Protein AF-A0A8H3EV65-F1 (afdb_monomer_lite)

Foldseek 3Di:
DDDDDDDDAPDWDWDQDPVGIDTDRPDPVCVVVCVPVDPPPPPLVLVVLLVVLLVQDPVNSCQLQPQDDPPPPPVPPPQDVPRGRNVVVVVVLVVQCPDPDDNVCVLCVLLVVLLVVCPPPVNCCVVPVPDPDDDDPVVVCLQSNQVSNCCSVLNPVLCVLPVCLSVLVVQLVVQVCCCRVVNHDCVVSVSNVVSSVVNSVSVVVSVVDDPPRD

Secondary structure (DSSP, 8-state):
----PPP--S-EEEEEETTEEEEEE--HHHHHHHHHH-TTS-HHHHHHHHHHHTT--HHHHHHHT-PPPTTS---TTTT-GGG--HHHHHHHHHHHHHSTTHHHHHHHHHHHHHHHHHTSHHHHHHHH-SSSPPPPHHHHHHHHHHHHHHHHHH-THHHHH-TTHHHHHHHHHHHHHHHHTT---TTTTHHHHHHHHHHHHHHHHHHHS-GGG-

Organism: NCBI:txid172621

Sequence (214 aa):
MACQKWPPFHGIVRALNGFGTLVIVTASQDAGTVSNKSKLLSWEGFLTRLAGSFGITRSQMDLVWHGPTLGEESHKDKLSPHNKDVGLWIEALYRQSSFPGESFHNFSGPILRHLDASLHWKVLDTHYASGSEPVASMDFCADILVTEVTKALYGRPVYDIQPDLTQQLYDFSEEAWKIVMFEYCKIAARRAANAKDSIIATMRKHIQSPEELF

pLDDT: mean 80.07, std 14.21, range [33.22, 95.75]

Radius of gyration: 21.54 Å; chains: 1; bounding box: 48×50×56 Å

Structure (mmCIF, N/CA/C/O backbone):
data_AF-A0A8H3EV65-F1
#
_entry.id   AF-A0A8H3EV65-F1
#
loop_
_atom_site.group_PDB
_atom_site.id
_atom_site.type_symbol
_atom_site.label_atom_id
_atom_site.label_alt_id
_atom_site.label_comp_id
_atom_site.label_asym_id
_atom_site.label_entity_id
_atom_site.label_seq_id
_atom_site.pdbx_PDB_ins_code
_atom_site.Cartn_x
_atom_site.Cartn_y
_atom_site.Cartn_z
_atom_site.occupancy
_atom_site.B_iso_or_equiv
_atom_site.auth_seq_id
_atom_site.auth_comp_id
_atom_site.auth_asym_id
_atom_site.auth_atom_id
_atom_site.pdbx_PDB_model_num
ATOM 1 N N . MET A 1 1 ? -25.458 4.012 28.185 1.00 36.72 1 MET A N 1
ATOM 2 C CA . MET A 1 1 ? -24.291 4.611 27.499 1.00 36.72 1 MET A CA 1
ATOM 3 C C . MET A 1 1 ? -23.939 5.915 28.194 1.00 36.72 1 MET A C 1
ATOM 5 O O . MET A 1 1 ? -24.749 6.830 28.175 1.00 36.72 1 MET A O 1
ATOM 9 N N . ALA A 1 2 ? -22.791 5.989 28.867 1.00 33.22 2 ALA A N 1
ATOM 10 C CA . ALA A 1 2 ? -22.326 7.236 29.467 1.00 33.22 2 ALA A CA 1
ATOM 11 C C . ALA A 1 2 ? -21.665 8.097 28.380 1.00 33.22 2 ALA A C 1
ATOM 13 O O . ALA A 1 2 ? -20.724 7.643 27.731 1.00 33.22 2 ALA A O 1
ATOM 14 N N . CYS A 1 3 ? -22.150 9.324 28.169 1.00 42.00 3 CYS A N 1
ATOM 15 C CA . CYS A 1 3 ? -21.465 10.309 27.332 1.00 42.00 3 CYS A CA 1
ATOM 16 C C . CYS A 1 3 ? -20.107 10.628 27.964 1.00 42.00 3 CYS A C 1
ATOM 18 O O . CYS A 1 3 ? -20.033 11.335 28.970 1.00 42.00 3 CYS A O 1
ATOM 20 N N . GLN A 1 4 ? -19.033 10.095 27.386 1.00 51.00 4 GLN A N 1
ATOM 21 C CA . GLN A 1 4 ? -17.674 10.450 27.766 1.00 51.00 4 GLN A CA 1
ATOM 22 C C . GLN A 1 4 ? -17.493 11.955 27.516 1.00 51.00 4 GLN A C 1
ATOM 24 O O . GLN A 1 4 ? -17.592 12.419 26.379 1.00 51.00 4 GLN A O 1
ATOM 29 N N . LYS A 1 5 ? -17.303 12.738 28.585 1.00 53.66 5 LYS A N 1
ATOM 30 C CA . LYS A 1 5 ? -17.063 14.183 28.473 1.00 53.66 5 LYS A CA 1
ATOM 31 C C . LYS A 1 5 ? -15.723 14.404 27.773 1.00 53.66 5 LYS A C 1
ATOM 33 O O . LYS A 1 5 ? -14.696 13.902 28.226 1.00 53.66 5 LYS A O 1
ATOM 38 N N . TRP A 1 6 ? -15.755 15.135 26.664 1.00 59.72 6 TRP A N 1
ATOM 39 C CA . TRP A 1 6 ? -14.558 15.509 25.919 1.00 59.72 6 TRP A CA 1
ATOM 40 C C . TRP A 1 6 ? -13.760 16.553 26.716 1.00 59.72 6 TRP A C 1
ATOM 42 O O . TRP A 1 6 ? -14.377 17.437 27.320 1.00 59.72 6 TRP A O 1
ATOM 52 N N . PRO A 1 7 ? -12.416 16.479 26.730 1.00 66.12 7 PRO A N 1
ATOM 53 C CA . PRO A 1 7 ? -11.589 17.585 27.198 1.00 66.12 7 PRO A CA 1
ATOM 54 C C . PRO A 1 7 ? -11.943 18.874 26.438 1.00 66.12 7 PRO A C 1
ATOM 56 O O . PRO A 1 7 ? -12.366 18.794 25.280 1.00 66.12 7 PRO A O 1
ATOM 59 N N . PRO A 1 8 ? -11.764 20.057 27.046 1.00 70.69 8 PRO A N 1
ATOM 60 C CA . PRO A 1 8 ? -11.860 21.305 26.305 1.00 70.69 8 PRO A CA 1
ATOM 61 C C . PRO A 1 8 ? -10.708 21.355 25.292 1.00 70.69 8 PRO A C 1
ATOM 63 O O . PRO A 1 8 ? -9.559 21.571 25.665 1.00 70.69 8 PRO A O 1
ATOM 66 N N . PHE A 1 9 ? -11.012 21.097 24.021 1.00 77.75 9 PHE A N 1
ATOM 67 C CA . PHE A 1 9 ? -10.081 21.310 22.914 1.00 77.75 9 PHE A CA 1
ATOM 68 C C . PHE A 1 9 ? -10.292 22.717 22.344 1.00 77.75 9 PHE A C 1
ATOM 70 O O . PHE A 1 9 ? -11.415 23.221 22.300 1.00 77.75 9 PHE A O 1
ATOM 77 N N . HIS A 1 10 ? -9.204 23.345 21.917 1.00 75.75 10 HIS A N 1
ATOM 78 C CA . HIS A 1 10 ? -9.132 24.743 21.505 1.00 75.75 10 HIS A CA 1
ATOM 79 C C . HIS A 1 10 ? -9.716 24.977 20.107 1.00 75.75 10 HIS A C 1
ATOM 81 O O . HIS A 1 10 ? -10.159 26.082 19.805 1.00 75.75 10 HIS A O 1
ATOM 87 N N . GLY A 1 11 ? -9.747 23.944 19.260 1.00 77.75 11 GLY A N 1
ATOM 88 C CA . GLY A 1 11 ? -10.284 24.024 17.902 1.00 77.75 11 GLY A CA 1
ATOM 89 C C . GLY A 1 11 ? -11.073 22.778 17.531 1.00 77.75 11 GLY A C 1
ATOM 90 O O . GLY A 1 11 ? -10.508 21.851 16.960 1.00 77.75 11 GLY A O 1
ATOM 91 N N . ILE A 1 12 ? -12.372 22.753 17.850 1.00 82.81 12 ILE A N 1
ATOM 92 C CA . ILE A 1 12 ? -13.294 21.699 17.403 1.00 82.81 12 ILE A CA 1
ATOM 93 C C . ILE A 1 12 ? -14.290 22.287 16.411 1.00 82.81 12 ILE A C 1
ATOM 95 O O . ILE A 1 12 ? -15.086 23.155 16.763 1.00 82.81 12 ILE A O 1
ATOM 99 N N . VAL A 1 13 ? -14.315 21.734 15.204 1.00 83.38 13 VAL A N 1
ATOM 100 C CA . VAL A 1 13 ? -15.395 21.944 14.239 1.00 83.38 13 VAL A CA 1
ATOM 101 C C . VAL A 1 13 ? -16.227 20.671 14.175 1.00 83.38 13 VAL A C 1
ATOM 103 O O . VAL A 1 13 ? -15.692 19.570 14.074 1.00 83.38 13 VAL A O 1
ATOM 106 N N . ARG A 1 14 ? -17.552 20.804 14.252 1.00 84.31 14 ARG A N 1
ATOM 107 C CA . ARG A 1 14 ? -18.478 19.688 14.041 1.00 84.31 14 ARG A CA 1
ATOM 108 C C . ARG A 1 14 ? -19.207 19.909 12.731 1.00 84.31 14 ARG A C 1
ATOM 110 O O . ARG A 1 14 ? -19.861 20.933 12.563 1.00 84.31 14 ARG A O 1
ATOM 117 N N . ALA A 1 15 ? -19.100 18.947 11.830 1.00 82.88 15 ALA A N 1
ATOM 118 C CA . ALA A 1 15 ? -19.844 18.924 10.584 1.00 82.88 15 ALA A CA 1
ATOM 119 C C . ALA A 1 15 ? -20.755 17.699 10.574 1.00 82.88 15 ALA A C 1
ATOM 121 O O . ALA A 1 15 ? -20.381 16.636 11.060 1.00 82.88 15 ALA A O 1
ATOM 122 N N . LEU A 1 16 ? -21.952 17.831 10.017 1.00 78.31 16 LEU A N 1
ATOM 123 C CA . LEU A 1 16 ? -22.766 16.670 9.684 1.00 78.31 16 LEU A CA 1
ATOM 124 C C . LEU A 1 16 ? -22.341 16.188 8.299 1.00 78.31 16 LEU A C 1
ATOM 126 O O . LEU A 1 16 ? -22.267 16.982 7.364 1.00 78.31 16 LEU A O 1
ATOM 130 N N . ASN A 1 17 ? -22.065 14.897 8.164 1.00 70.50 17 ASN A N 1
ATOM 131 C CA . ASN A 1 17 ? -22.027 14.233 6.870 1.00 70.50 17 ASN A CA 1
ATOM 132 C C . ASN A 1 17 ? -23.189 13.230 6.801 1.00 70.50 17 ASN A C 1
ATOM 134 O O . ASN A 1 17 ? -23.810 12.918 7.818 1.00 70.50 17 ASN A O 1
ATOM 138 N N . GLY A 1 18 ? -23.495 12.712 5.610 1.00 64.50 18 GLY A N 1
ATOM 139 C CA . GLY A 1 18 ? -24.563 11.718 5.416 1.00 64.50 18 GLY A CA 1
ATOM 140 C C . GLY A 1 18 ? -24.404 10.417 6.223 1.00 64.50 18 GLY A C 1
ATOM 141 O O . GLY A 1 18 ? -25.270 9.554 6.145 1.00 64.50 18 GLY A O 1
ATOM 142 N N . PHE A 1 19 ? -23.326 10.279 7.003 1.00 64.06 19 PHE A N 1
ATOM 143 C CA . PHE A 1 19 ? -22.975 9.114 7.812 1.00 64.06 19 PHE A CA 1
ATOM 144 C C . PHE A 1 19 ? -22.859 9.432 9.317 1.00 64.06 19 PHE A C 1
ATOM 146 O O . PHE A 1 19 ? -22.560 8.536 10.104 1.00 64.06 19 PHE A O 1
ATOM 153 N N . GLY A 1 20 ? -23.089 10.682 9.743 1.00 76.94 20 GLY A N 1
ATOM 154 C CA . GLY A 1 20 ? -23.034 11.090 11.148 1.00 76.94 20 GLY A CA 1
ATOM 155 C C . GLY A 1 20 ? -22.384 12.453 11.391 1.00 76.94 20 GLY A C 1
ATOM 156 O O . GLY A 1 20 ? -22.349 13.328 10.530 1.00 76.94 20 GLY A O 1
ATOM 157 N N . THR A 1 21 ? -21.892 12.662 12.615 1.00 80.75 21 THR A N 1
ATOM 158 C CA . THR A 1 21 ? -21.175 13.892 12.987 1.00 80.75 21 THR A CA 1
ATOM 159 C C . THR A 1 21 ? -19.675 13.686 12.817 1.00 80.75 21 THR A C 1
ATOM 161 O O . THR A 1 21 ? -19.055 12.942 13.573 1.00 80.75 21 THR A O 1
ATOM 164 N N . LEU A 1 22 ? -19.085 14.383 11.854 1.00 80.56 22 LEU A N 1
ATOM 165 C CA . LEU A 1 22 ? -17.647 14.534 11.714 1.00 80.56 22 LEU A CA 1
ATOM 166 C C . LEU A 1 22 ? -17.147 15.549 12.748 1.00 80.56 22 LEU A C 1
ATOM 168 O O . LEU A 1 22 ? -17.565 16.707 12.752 1.00 80.56 22 LEU A O 1
ATOM 172 N N . VAL A 1 23 ? -16.246 15.114 13.624 1.00 82.12 23 VAL A N 1
ATOM 173 C CA . VAL A 1 23 ? -15.563 15.983 14.588 1.00 82.12 23 VAL A CA 1
ATOM 174 C C . VAL A 1 23 ? -14.155 16.243 14.067 1.00 82.12 23 VAL A C 1
ATOM 176 O O . VAL A 1 23 ? -13.343 15.326 13.992 1.00 82.12 23 VAL A O 1
ATOM 179 N N . ILE A 1 24 ? -13.878 17.487 13.692 1.00 84.81 24 ILE A N 1
ATOM 180 C CA . ILE A 1 24 ? -12.595 17.932 13.153 1.00 84.81 24 ILE A CA 1
ATOM 181 C C . ILE A 1 24 ? -11.868 18.697 14.252 1.00 84.81 24 ILE A C 1
ATOM 183 O O . ILE A 1 24 ? -12.393 19.673 14.788 1.00 84.81 24 ILE A O 1
ATOM 187 N N . VAL A 1 25 ? -10.656 18.258 14.572 1.00 86.75 25 VAL A N 1
ATOM 188 C CA . VAL A 1 25 ? -9.770 18.953 15.506 1.00 86.75 25 VAL A CA 1
ATOM 189 C C . VAL A 1 25 ? -8.776 19.754 14.677 1.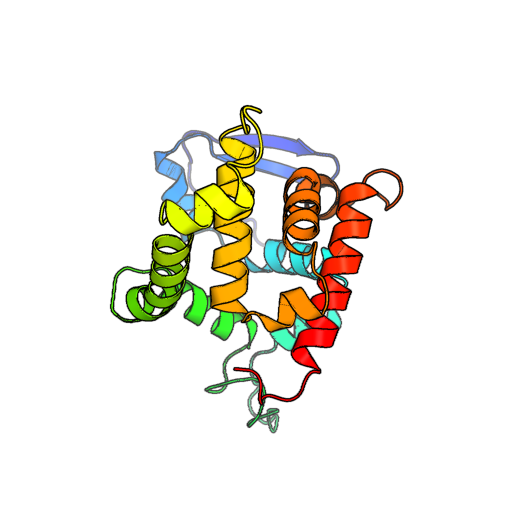00 86.75 25 VAL A C 1
ATOM 191 O O . VAL A 1 25 ? -7.965 19.179 13.959 1.00 86.75 25 VAL A O 1
ATOM 194 N N . THR A 1 26 ? -8.885 21.078 14.723 1.00 89.19 26 THR A N 1
ATOM 195 C CA . THR A 1 26 ? -8.110 21.994 13.868 1.00 89.19 26 THR A CA 1
ATOM 196 C C . THR A 1 26 ? -6.888 22.579 14.572 1.00 89.19 26 THR A C 1
ATOM 198 O O . THR A 1 26 ? -5.972 23.068 13.918 1.00 89.19 26 THR A O 1
ATOM 201 N N . ALA A 1 27 ? -6.855 22.516 15.903 1.00 90.69 27 ALA A N 1
ATOM 202 C CA . ALA A 1 27 ? -5.735 22.966 16.715 1.00 90.69 27 ALA A CA 1
ATOM 203 C C . ALA A 1 27 ? -4.655 21.872 16.795 1.00 90.69 27 ALA A C 1
ATOM 205 O O . ALA A 1 27 ? -4.888 20.795 17.349 1.00 90.69 27 ALA A O 1
ATOM 206 N N . SER A 1 28 ? -3.460 22.144 16.264 1.00 89.94 28 SER A N 1
ATOM 207 C CA . SER A 1 28 ? -2.362 21.165 16.209 1.00 89.94 28 SER A CA 1
ATOM 208 C C . SER A 1 28 ? -1.899 20.709 17.597 1.00 89.94 28 SER A C 1
ATOM 210 O O . SER A 1 28 ? -1.561 19.540 17.776 1.00 89.94 28 SER A O 1
ATOM 212 N N . GLN A 1 29 ? -1.963 21.585 18.603 1.00 89.81 29 GLN A N 1
ATOM 213 C CA . GLN A 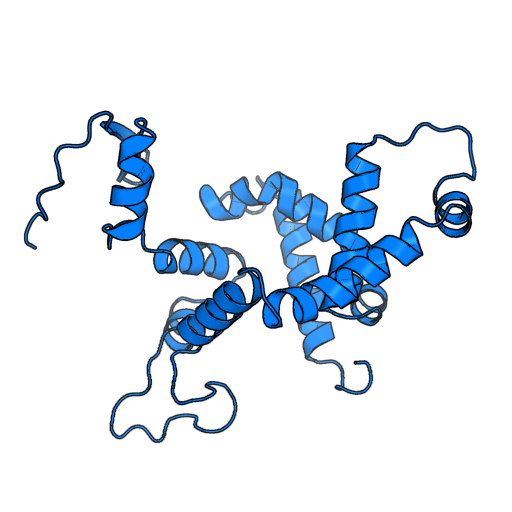1 29 ? -1.633 21.263 19.995 1.00 89.81 29 GLN A CA 1
ATOM 214 C C . GLN A 1 29 ? -2.559 20.204 20.616 1.00 89.81 29 GLN A C 1
ATOM 216 O O . GLN A 1 29 ? -2.158 19.484 21.531 1.00 89.81 29 GLN A O 1
ATOM 221 N N . ASP A 1 30 ? -3.785 20.070 20.107 1.00 85.44 30 ASP A N 1
ATOM 222 C CA . ASP A 1 30 ? -4.760 19.106 20.612 1.00 85.44 30 ASP A CA 1
ATOM 223 C C . ASP A 1 30 ? -4.617 17.731 19.932 1.00 85.44 30 ASP A C 1
ATOM 225 O O . ASP A 1 30 ? -5.085 16.725 20.474 1.00 85.44 30 ASP A O 1
ATOM 229 N N . ALA A 1 31 ? -3.922 17.653 18.786 1.00 82.00 31 ALA A N 1
ATOM 230 C CA . ALA A 1 31 ? -3.812 16.445 17.965 1.00 82.00 31 ALA A CA 1
ATOM 231 C C . ALA A 1 31 ? -3.212 15.258 18.733 1.00 82.00 31 ALA A C 1
ATOM 233 O O . ALA A 1 31 ? -3.767 14.160 18.705 1.00 82.00 31 ALA A O 1
ATOM 234 N N . GLY A 1 32 ? -2.129 15.476 19.487 1.00 80.50 32 GLY A N 1
ATOM 235 C CA . GLY A 1 32 ? -1.502 14.419 20.288 1.00 80.50 32 GLY A CA 1
ATOM 236 C C . GLY A 1 32 ? -2.410 13.910 21.411 1.00 80.50 32 GLY A C 1
ATOM 237 O O . GLY A 1 32 ? -2.491 12.709 21.663 1.00 80.50 32 GLY A O 1
ATOM 238 N N . THR A 1 33 ? -3.158 14.808 22.059 1.00 81.38 33 THR A N 1
ATOM 239 C CA . THR A 1 33 ? -4.110 14.432 23.115 1.00 81.38 33 THR A CA 1
ATOM 240 C C . THR A 1 33 ? -5.260 13.608 22.547 1.00 81.38 33 THR A C 1
ATOM 242 O O . THR A 1 33 ? -5.646 12.602 23.142 1.00 81.38 33 THR A O 1
ATOM 245 N N . VAL A 1 34 ? -5.787 14.008 21.390 1.00 79.94 34 VAL A N 1
ATOM 246 C CA . VAL A 1 34 ? -6.865 13.299 20.696 1.00 79.94 34 VAL A CA 1
ATOM 247 C C . VAL A 1 34 ? -6.379 11.937 20.208 1.00 79.94 34 VAL A C 1
ATOM 249 O O . VAL A 1 34 ? -7.021 10.938 20.509 1.00 79.94 34 VAL A O 1
ATOM 252 N N . SER A 1 35 ? -5.218 11.868 19.553 1.00 74.38 35 SER A N 1
ATOM 253 C CA . SER A 1 35 ? -4.640 10.610 19.063 1.00 74.38 35 SER A CA 1
ATOM 254 C C . SER A 1 35 ? -4.372 9.607 20.190 1.00 74.38 35 SER A C 1
ATOM 256 O O . SER A 1 35 ? -4.647 8.424 20.031 1.00 74.38 35 SER A O 1
ATOM 258 N N . ASN A 1 36 ? -3.873 10.063 21.344 1.00 70.62 36 ASN A N 1
ATOM 259 C CA . ASN A 1 36 ? -3.446 9.167 22.426 1.00 70.62 36 ASN A CA 1
ATOM 260 C C . ASN A 1 36 ? -4.561 8.784 23.410 1.00 70.62 36 ASN A C 1
ATOM 262 O O . ASN A 1 36 ? -4.455 7.761 24.084 1.00 70.62 36 ASN A O 1
ATOM 266 N N . LYS A 1 37 ? -5.608 9.609 23.561 1.00 66.94 37 LYS A N 1
ATOM 267 C CA . LYS A 1 37 ? -6.667 9.393 24.572 1.00 66.94 37 LYS A CA 1
ATOM 268 C C . LYS A 1 37 ? -8.000 8.944 23.988 1.00 66.94 37 LYS A C 1
ATOM 270 O O . LYS A 1 37 ? -8.918 8.601 24.736 1.00 66.94 37 LYS A O 1
ATOM 275 N N . SER A 1 38 ? -8.139 8.970 22.670 1.00 58.06 38 SER A N 1
ATOM 276 C CA . SER A 1 38 ? -9.392 8.648 22.014 1.00 58.06 38 SER A CA 1
ATOM 277 C C . SER A 1 38 ? -9.512 7.145 21.771 1.00 58.06 38 SER A C 1
ATOM 279 O O . SER A 1 38 ? -8.975 6.622 20.803 1.00 58.06 38 SER A O 1
ATOM 281 N N . LYS A 1 39 ? -10.335 6.461 22.576 1.00 58.69 39 LYS A N 1
ATOM 282 C CA . LYS A 1 39 ? -10.947 5.183 22.152 1.00 58.69 39 LYS A CA 1
ATOM 283 C C . LYS A 1 39 ? -11.891 5.363 20.944 1.00 58.69 39 LYS A C 1
ATOM 285 O O . LYS A 1 39 ? -12.369 4.380 20.396 1.00 58.69 39 LYS A O 1
ATOM 290 N N . LEU A 1 40 ? -12.197 6.614 20.570 1.00 51.69 40 LEU A N 1
ATOM 291 C CA . LEU A 1 40 ? -13.133 6.991 19.504 1.00 51.69 40 LEU A CA 1
ATOM 292 C C . LEU A 1 40 ? -12.460 7.046 18.123 1.00 51.69 40 LEU A C 1
ATOM 294 O O . LEU A 1 40 ? -13.150 6.945 17.117 1.00 51.69 40 LEU A O 1
ATOM 298 N N . LEU A 1 41 ? -11.130 7.176 18.064 1.00 62.66 41 LEU A N 1
ATOM 299 C CA . LEU A 1 41 ? -10.338 6.956 16.856 1.00 62.66 41 LEU A CA 1
ATOM 300 C C . LEU A 1 41 ? -9.898 5.494 16.864 1.00 62.66 41 LEU A C 1
ATOM 302 O O . LEU A 1 41 ? -8.726 5.194 17.080 1.00 62.66 41 LEU A O 1
ATOM 306 N N . SER A 1 42 ? -10.850 4.565 16.723 1.00 65.75 42 SER A N 1
ATOM 307 C CA . SER A 1 42 ? -10.467 3.159 16.646 1.00 65.75 42 SER A CA 1
ATOM 308 C C . SER A 1 42 ? -9.810 2.914 15.290 1.00 65.75 42 SER A C 1
ATOM 310 O O . SER A 1 42 ? -10.447 2.919 14.234 1.00 65.75 42 SER A O 1
ATOM 312 N N . TRP A 1 43 ? -8.494 2.724 15.326 1.00 69.25 43 TRP A N 1
ATOM 313 C CA . TRP A 1 43 ? -7.732 2.225 14.186 1.00 69.25 43 TRP A CA 1
ATOM 314 C C . TRP A 1 43 ? -8.357 0.931 13.645 1.00 69.25 43 TRP A C 1
ATOM 316 O O . TRP A 1 43 ? -8.489 0.762 12.439 1.00 69.25 43 TRP A O 1
ATOM 326 N N . GLU A 1 44 ? -8.881 0.093 14.542 1.00 72.69 44 GLU A N 1
ATOM 327 C CA . GLU A 1 44 ? -9.668 -1.102 14.232 1.00 72.69 44 GLU A CA 1
ATOM 328 C C . GLU A 1 44 ? -10.877 -0.818 13.325 1.00 72.69 44 GLU A C 1
ATOM 330 O O . GLU A 1 44 ? -11.122 -1.563 12.377 1.00 72.69 44 GLU A O 1
ATOM 335 N N . GLY A 1 45 ? -11.633 0.259 13.567 1.00 75.88 45 GLY A N 1
ATOM 336 C CA . GLY A 1 45 ? -12.802 0.611 12.759 1.00 75.88 45 GLY A CA 1
ATOM 337 C C . GLY A 1 45 ? -12.410 0.999 11.334 1.00 75.88 45 GLY A C 1
ATOM 338 O O . GLY A 1 45 ? -13.031 0.547 10.370 1.00 75.88 45 GLY A O 1
ATOM 339 N N . PHE A 1 46 ? -11.332 1.774 11.195 1.00 77.62 46 PHE A N 1
ATOM 340 C CA . PHE A 1 46 ? -10.758 2.100 9.891 1.00 77.62 46 PHE A CA 1
ATOM 341 C C . PHE A 1 46 ? -10.218 0.851 9.181 1.00 77.62 46 PHE A C 1
ATOM 343 O O . PHE A 1 46 ? -10.577 0.610 8.029 1.00 77.62 46 PHE A O 1
ATOM 350 N N . LEU A 1 47 ? -9.425 0.022 9.869 1.00 79.00 47 LEU A N 1
ATOM 351 C CA . LEU A 1 47 ? -8.871 -1.215 9.317 1.00 79.00 47 LEU A CA 1
ATOM 352 C C . LEU A 1 47 ? -9.957 -2.206 8.907 1.00 79.00 47 LEU A C 1
ATOM 354 O O . LEU A 1 47 ? -9.850 -2.806 7.847 1.00 79.00 47 LEU A O 1
ATOM 358 N N . THR A 1 48 ? -11.019 -2.351 9.698 1.00 80.56 48 THR A N 1
ATOM 359 C CA . THR A 1 48 ? -12.169 -3.197 9.351 1.00 80.56 48 THR A CA 1
ATOM 360 C C . THR A 1 48 ? -12.819 -2.706 8.064 1.00 80.56 48 THR A C 1
ATOM 362 O O . THR A 1 48 ? -13.135 -3.510 7.191 1.00 80.56 48 THR A O 1
ATOM 365 N N . ARG A 1 49 ? -13.010 -1.389 7.915 1.00 80.69 49 ARG A N 1
ATOM 366 C CA . ARG A 1 49 ? -13.597 -0.819 6.696 1.00 80.69 49 ARG A CA 1
ATOM 367 C C . ARG A 1 49 ? -12.686 -1.020 5.489 1.00 80.69 49 ARG A C 1
ATOM 369 O O . ARG A 1 49 ? -13.153 -1.435 4.429 1.00 80.69 49 ARG A O 1
ATOM 376 N N . LEU A 1 50 ? -11.389 -0.779 5.663 1.00 85.44 50 LEU A N 1
ATOM 377 C CA . LEU A 1 50 ? -10.382 -1.022 4.639 1.00 85.44 50 LEU A CA 1
ATOM 378 C C . LEU A 1 50 ? -10.377 -2.499 4.226 1.00 85.44 50 LEU A C 1
ATOM 380 O O . LEU A 1 50 ? -10.541 -2.796 3.049 1.00 85.44 50 LEU A O 1
ATOM 384 N N . ALA A 1 51 ? -10.292 -3.425 5.175 1.00 85.50 51 ALA A N 1
ATOM 385 C CA . ALA A 1 51 ? -10.337 -4.865 4.938 1.00 85.50 51 ALA A CA 1
ATOM 386 C C . ALA A 1 51 ? -11.641 -5.304 4.249 1.00 85.50 51 ALA A C 1
ATOM 388 O O . ALA A 1 51 ? -11.610 -6.068 3.282 1.00 85.50 51 ALA A O 1
ATOM 389 N N . GLY A 1 52 ? -12.780 -4.752 4.673 1.00 85.81 52 GLY A N 1
ATOM 390 C CA . GLY A 1 52 ? -14.075 -4.959 4.027 1.00 85.81 52 GLY A CA 1
ATOM 391 C C . GLY A 1 52 ? -14.080 -4.520 2.564 1.00 85.81 52 GLY A C 1
ATOM 392 O O . GLY A 1 52 ? -14.622 -5.222 1.710 1.00 85.81 52 GLY A O 1
ATOM 393 N N . SER A 1 53 ? -13.389 -3.424 2.234 1.00 84.44 53 SER A N 1
ATOM 394 C CA . SER A 1 53 ? -13.231 -2.986 0.844 1.00 84.44 53 SER A CA 1
ATOM 395 C C . SER A 1 53 ? -12.462 -4.001 -0.018 1.00 84.44 53 SER A C 1
ATOM 397 O O . SER A 1 53 ? -12.723 -4.092 -1.218 1.00 84.44 53 SER A O 1
ATOM 399 N N . PHE A 1 54 ? -11.594 -4.825 0.582 1.00 86.38 54 PHE A N 1
ATOM 400 C CA . PHE A 1 54 ? -10.901 -5.948 -0.065 1.00 86.38 54 PHE A CA 1
ATOM 401 C C . PHE A 1 54 ? -11.693 -7.268 -0.020 1.00 86.38 54 PHE A C 1
ATOM 403 O O . PHE A 1 54 ? -11.192 -8.309 -0.440 1.00 86.38 54 PHE A O 1
ATOM 410 N N . GLY A 1 55 ? -12.949 -7.237 0.437 1.00 86.00 55 GLY A N 1
ATOM 411 C CA . GLY A 1 55 ? -13.833 -8.402 0.490 1.00 86.00 55 GLY A CA 1
ATOM 412 C C . GLY A 1 55 ? -13.676 -9.259 1.745 1.00 86.00 55 GLY A C 1
ATOM 413 O O . GLY A 1 55 ? -14.222 -10.360 1.787 1.00 86.00 55 GLY A O 1
ATOM 414 N N . ILE A 1 56 ? -12.959 -8.775 2.765 1.00 87.06 56 ILE A N 1
ATOM 415 C CA . ILE A 1 56 ? -12.855 -9.473 4.048 1.00 87.06 56 ILE A CA 1
ATOM 416 C C . ILE A 1 56 ? -14.156 -9.256 4.826 1.00 87.06 56 ILE A C 1
ATOM 418 O O . ILE A 1 56 ? -14.547 -8.133 5.141 1.00 87.06 56 ILE A O 1
ATOM 422 N N . THR A 1 57 ? -14.860 -10.346 5.109 1.00 87.44 57 THR A N 1
ATOM 423 C CA . THR A 1 57 ? -16.144 -10.318 5.823 1.00 87.44 57 THR A CA 1
ATOM 424 C C . THR A 1 57 ? -15.961 -9.965 7.296 1.00 87.44 57 THR A C 1
ATOM 426 O O . THR A 1 57 ? -14.891 -10.174 7.869 1.00 87.44 57 THR A O 1
ATOM 429 N N . ARG A 1 58 ? -17.028 -9.490 7.955 1.00 82.38 58 ARG A N 1
ATOM 430 C CA . ARG A 1 58 ? -16.983 -9.201 9.396 1.00 82.38 58 ARG A CA 1
ATOM 431 C C . ARG A 1 58 ? -16.597 -10.436 10.210 1.00 82.38 58 ARG A C 1
ATOM 433 O O . ARG A 1 58 ? -15.715 -10.323 11.041 1.00 82.38 58 ARG A O 1
ATOM 440 N N . SER A 1 59 ? -17.146 -11.608 9.892 1.00 85.00 59 SER A N 1
ATOM 441 C CA . SER A 1 59 ? -16.776 -12.866 10.553 1.00 85.00 59 SER A CA 1
ATOM 442 C C . SER A 1 59 ? -15.301 -13.235 10.366 1.00 85.00 59 SER A C 1
ATOM 444 O O . SER A 1 59 ? -14.694 -13.787 11.271 1.00 85.00 59 SER A O 1
ATOM 446 N N . GLN A 1 60 ? -14.701 -12.925 9.210 1.00 83.62 60 GLN A N 1
ATOM 447 C CA . GLN A 1 60 ? -13.262 -13.122 8.999 1.00 83.62 60 GLN A CA 1
ATOM 448 C C . GLN A 1 60 ? -12.429 -12.096 9.771 1.00 83.62 60 GLN A C 1
ATOM 450 O O . GLN A 1 60 ? -11.393 -12.454 10.318 1.00 83.62 60 GLN A O 1
ATOM 455 N N . MET A 1 61 ? -12.880 -10.841 9.848 1.00 83.81 61 MET A N 1
ATOM 456 C CA . MET A 1 61 ? -12.229 -9.832 10.688 1.00 83.81 61 MET A CA 1
ATOM 457 C C . MET A 1 61 ? -12.326 -10.185 12.167 1.00 83.81 61 MET A C 1
ATOM 459 O O . MET A 1 61 ? -11.347 -10.023 12.882 1.00 83.81 61 MET A O 1
ATOM 463 N N . ASP A 1 62 ? -13.466 -10.706 12.617 1.00 82.88 62 ASP A N 1
ATOM 464 C CA . ASP A 1 62 ? -13.642 -11.142 13.997 1.00 82.88 62 ASP A CA 1
ATOM 465 C C . ASP A 1 62 ? -12.658 -12.277 14.325 1.00 82.88 62 ASP A C 1
ATOM 467 O O . ASP A 1 62 ? -12.130 -12.279 15.422 1.00 82.88 62 ASP A O 1
ATOM 471 N N . LEU A 1 63 ? -12.315 -13.164 13.375 1.00 79.00 63 LEU A N 1
ATOM 472 C CA . LEU A 1 63 ? -11.241 -14.159 13.556 1.00 79.00 63 LEU A CA 1
ATOM 473 C C . LEU A 1 63 ? -9.844 -13.531 13.665 1.00 79.00 63 LEU A C 1
ATOM 475 O O . LEU A 1 63 ? -9.025 -14.008 14.446 1.00 79.00 63 LEU A O 1
ATOM 479 N N . VAL A 1 64 ? -9.554 -12.486 12.882 1.00 77.25 64 VAL A N 1
ATOM 480 C CA . VAL A 1 64 ? -8.270 -11.760 12.956 1.00 77.25 64 VAL A CA 1
ATOM 481 C C . VAL A 1 64 ? -8.118 -11.079 14.314 1.00 77.25 64 VAL A C 1
ATOM 483 O O . VAL A 1 64 ? -7.029 -11.119 14.884 1.00 77.25 64 VAL A O 1
ATOM 486 N N . TRP A 1 65 ? -9.215 -10.510 14.823 1.00 77.12 65 TRP A N 1
ATOM 487 C CA . TRP A 1 65 ? -9.289 -9.813 16.107 1.00 77.12 65 TRP A CA 1
ATOM 488 C C . TRP A 1 65 ? -9.757 -10.704 17.276 1.00 77.12 65 TRP A C 1
ATOM 490 O O . TRP A 1 65 ? -10.148 -10.213 18.340 1.00 77.12 65 TRP A O 1
ATOM 500 N N . HIS A 1 66 ? -9.794 -12.028 17.090 1.00 74.50 66 HIS A N 1
ATOM 501 C CA . HIS A 1 66 ? -10.180 -12.940 18.165 1.00 74.50 66 HIS A CA 1
ATOM 502 C C . HIS A 1 66 ? -8.957 -13.208 19.032 1.00 74.50 66 HIS A C 1
ATOM 504 O O . HIS A 1 66 ? -8.030 -13.922 18.642 1.00 74.50 66 HIS A O 1
ATOM 510 N N . GLY A 1 67 ? -8.944 -12.626 20.229 1.00 64.44 67 GLY A N 1
ATOM 511 C CA . GLY A 1 67 ? -7.976 -12.991 21.255 1.00 64.44 67 GLY A CA 1
ATOM 512 C C . GLY A 1 67 ? -8.229 -14.418 21.762 1.00 64.44 67 GLY A C 1
ATOM 513 O O . GLY A 1 67 ? -9.381 -14.845 21.842 1.00 64.44 67 GLY A O 1
ATOM 514 N N . PRO A 1 68 ? -7.188 -15.171 22.153 1.00 61.25 68 PRO A N 1
ATOM 515 C CA . PRO A 1 68 ? -7.390 -16.501 22.716 1.00 61.25 68 PRO A CA 1
ATOM 516 C C . PRO A 1 68 ? -8.205 -16.413 24.012 1.00 61.25 68 PRO A C 1
ATOM 518 O O . PRO A 1 68 ? -7.823 -15.698 24.943 1.00 61.25 68 PRO A O 1
ATOM 521 N N . THR A 1 69 ? -9.313 -17.156 24.100 1.00 58.47 69 THR A N 1
ATOM 522 C CA . THR A 1 69 ? -10.048 -17.308 25.363 1.00 58.47 69 THR A CA 1
ATOM 523 C C . THR A 1 69 ? -9.510 -18.479 26.183 1.00 58.47 69 THR A C 1
ATOM 525 O O . THR A 1 69 ? -9.040 -19.491 25.662 1.00 58.47 69 THR A O 1
ATOM 528 N N . LEU A 1 70 ? -9.549 -18.329 27.510 1.00 50.12 70 LEU A N 1
ATOM 529 C CA . LEU A 1 70 ? -9.167 -19.375 28.460 1.00 50.12 70 LEU A CA 1
ATOM 530 C C . LEU A 1 70 ? -10.049 -20.616 28.260 1.00 50.12 70 LEU A C 1
ATOM 532 O O . LEU A 1 70 ? -11.251 -20.559 28.501 1.00 50.12 70 LEU A O 1
ATOM 536 N N . GLY A 1 71 ? -9.440 -21.735 27.865 1.00 54.94 71 GLY A N 1
ATOM 537 C CA . GLY A 1 71 ? -10.124 -23.022 27.697 1.00 54.94 71 GLY A CA 1
ATOM 538 C C . GLY A 1 71 ? -10.477 -23.382 26.254 1.00 54.94 71 GLY A C 1
ATOM 539 O O . GLY A 1 71 ? -10.791 -24.541 26.000 1.00 54.94 71 GLY A O 1
ATOM 540 N N . GLU A 1 72 ? -10.349 -22.454 25.302 1.00 57.66 72 GLU A N 1
ATOM 541 C CA . GLU A 1 72 ? -10.253 -22.841 23.898 1.00 57.66 72 GLU A CA 1
ATOM 542 C C . GLU A 1 72 ? -8.875 -23.486 23.706 1.00 57.66 72 GLU A C 1
ATOM 544 O O . GLU A 1 72 ? -7.838 -22.907 24.059 1.00 57.66 72 GLU A O 1
ATOM 549 N N . GLU A 1 73 ? -8.833 -24.707 23.167 1.00 52.38 73 GLU A N 1
ATOM 550 C CA . GLU A 1 73 ? -7.642 -25.154 22.453 1.00 52.38 73 GLU A CA 1
ATOM 551 C C . GLU A 1 73 ? -7.496 -24.191 21.282 1.00 52.38 73 GLU A C 1
ATOM 553 O O . GLU A 1 73 ? -8.055 -24.405 20.209 1.00 52.38 73 GLU A O 1
ATOM 558 N N . SER A 1 74 ? -6.849 -23.047 21.536 1.00 48.28 74 SER A N 1
ATOM 559 C CA . SER A 1 74 ? -6.598 -22.049 20.515 1.00 48.28 74 SER A CA 1
ATOM 560 C C . SER A 1 74 ? -5.977 -22.767 19.322 1.00 48.28 74 SER A C 1
ATOM 562 O O . SER A 1 74 ? -5.355 -23.820 19.465 1.00 48.28 74 SER A O 1
ATOM 564 N N . HIS A 1 75 ? -6.180 -22.241 18.123 1.00 46.44 75 HIS A N 1
ATOM 565 C CA . HIS A 1 75 ? -5.516 -22.712 16.913 1.00 46.44 75 HIS A CA 1
ATOM 566 C C . HIS A 1 75 ? -3.986 -22.483 17.032 1.00 46.44 75 HIS A C 1
ATOM 568 O O . HIS A 1 75 ? -3.415 -21.640 16.341 1.00 46.44 75 HIS A O 1
ATOM 574 N N . LYS A 1 76 ? -3.346 -23.193 17.976 1.00 45.22 76 LYS A N 1
ATOM 575 C CA . LYS A 1 76 ? -2.168 -22.792 18.765 1.00 45.22 76 LYS A CA 1
ATOM 576 C C . LYS A 1 76 ? -0.906 -22.657 17.943 1.00 45.22 76 LYS A C 1
ATOM 578 O O . LYS A 1 76 ? -0.031 -21.897 18.331 1.00 45.22 76 LYS A O 1
ATOM 583 N N . ASP A 1 77 ? -0.842 -23.308 16.790 1.00 49.22 77 ASP A N 1
ATOM 584 C CA . ASP A 1 77 ? 0.460 -23.561 16.182 1.00 49.22 77 ASP A CA 1
ATOM 585 C C . ASP A 1 77 ? 0.653 -22.954 14.791 1.00 49.22 77 ASP A C 1
ATOM 587 O O . ASP A 1 77 ? 1.742 -23.081 14.243 1.00 49.22 77 ASP A O 1
ATOM 591 N N . LYS A 1 78 ? -0.349 -22.287 14.189 1.00 50.81 78 LYS A N 1
ATOM 592 C CA . LYS A 1 78 ? -0.204 -21.813 12.792 1.00 50.81 78 LYS A CA 1
ATOM 593 C C . LYS A 1 78 ? -0.434 -20.329 12.521 1.00 50.81 78 LYS A C 1
ATOM 595 O O . LYS A 1 78 ? 0.186 -19.819 11.598 1.00 50.81 78 LYS A O 1
ATOM 600 N N . LEU A 1 79 ? -1.296 -19.634 13.267 1.00 50.94 79 LEU A N 1
ATOM 601 C CA . LEU A 1 79 ? -1.692 -18.259 12.900 1.00 50.94 79 LEU A CA 1
ATOM 602 C C . LEU A 1 79 ? -1.423 -17.195 13.970 1.00 50.94 79 LEU A C 1
ATOM 604 O O . LEU A 1 79 ? -1.330 -16.023 13.627 1.00 50.94 79 LEU A O 1
ATOM 608 N N . SER A 1 80 ? -1.270 -17.578 15.240 1.00 52.88 80 SER A N 1
ATOM 609 C CA . SER A 1 80 ? -1.114 -16.641 16.362 1.00 52.88 80 SER A CA 1
ATOM 610 C C . SER A 1 80 ? 0.206 -16.903 17.103 1.00 52.88 80 SER A C 1
ATOM 612 O O . SER A 1 80 ? 0.222 -17.619 18.115 1.00 52.88 80 SER A O 1
ATOM 614 N N . PRO A 1 81 ? 1.329 -16.317 16.653 1.00 55.50 81 PRO A N 1
ATOM 615 C CA . PRO A 1 81 ? 2.566 -16.339 17.419 1.00 55.50 81 PRO A CA 1
ATOM 616 C C . PRO A 1 81 ? 2.322 -15.728 18.807 1.00 55.50 81 PRO A C 1
ATOM 618 O O . PRO A 1 81 ? 1.851 -14.598 18.932 1.00 55.50 81 PRO A O 1
ATOM 621 N N . HIS A 1 82 ? 2.654 -16.471 19.863 1.00 57.28 82 HIS A N 1
ATOM 622 C CA . HIS A 1 82 ? 2.583 -16.025 21.264 1.00 57.28 82 HIS A CA 1
ATOM 623 C C . HIS A 1 82 ? 1.180 -15.824 21.869 1.00 57.28 82 HIS A C 1
ATOM 625 O O . HIS A 1 82 ? 1.056 -15.039 22.809 1.00 57.28 82 HIS A O 1
ATOM 631 N N . ASN A 1 83 ? 0.142 -16.532 21.396 1.00 61.69 83 ASN A N 1
ATOM 632 C CA . ASN A 1 83 ? -1.233 -16.381 21.917 1.00 61.69 83 ASN A CA 1
ATOM 633 C C . ASN A 1 83 ? -1.711 -14.913 21.883 1.00 61.69 83 ASN A C 1
ATOM 635 O O . ASN A 1 83 ? -2.311 -14.412 22.838 1.00 61.69 83 ASN A O 1
ATOM 639 N N . LYS A 1 84 ? -1.403 -14.198 20.801 1.00 62.06 84 LYS A N 1
ATOM 640 C CA . LYS A 1 84 ? -1.900 -12.845 20.566 1.00 62.06 84 LYS A CA 1
ATOM 641 C C . LYS A 1 84 ? -2.931 -12.886 19.453 1.00 62.06 84 LYS A C 1
ATOM 643 O O . LYS A 1 84 ? -2.760 -13.594 18.469 1.00 62.06 84 LYS A O 1
ATOM 648 N N . ASP A 1 85 ? -3.958 -12.068 19.609 1.00 72.06 85 ASP A N 1
ATOM 649 C CA . ASP A 1 85 ? -4.792 -11.608 18.504 1.00 72.06 85 ASP A CA 1
ATOM 650 C C . ASP A 1 85 ? -3.906 -11.277 17.286 1.00 72.06 85 ASP A C 1
ATOM 652 O O . ASP A 1 85 ? -2.909 -10.552 17.412 1.00 72.06 85 ASP A O 1
ATOM 656 N N . VAL A 1 86 ? -4.225 -11.869 16.132 1.00 74.94 86 VAL A N 1
ATOM 657 C CA . VAL A 1 86 ? -3.405 -11.771 14.916 1.00 74.94 86 VAL A CA 1
ATOM 658 C C . VAL A 1 86 ? -3.297 -10.319 14.468 1.00 74.94 86 VAL A C 1
ATOM 660 O O . VAL A 1 86 ? -2.218 -9.873 14.076 1.00 74.94 86 VAL A O 1
ATOM 663 N N . GLY A 1 87 ? -4.384 -9.559 14.577 1.00 75.44 87 GLY A N 1
ATOM 664 C CA . GLY A 1 87 ? -4.402 -8.138 14.273 1.00 75.44 87 GLY A CA 1
ATOM 665 C C . GLY A 1 87 ? -3.491 -7.329 15.199 1.00 75.44 87 GLY A C 1
ATOM 666 O O . GLY A 1 87 ? -2.697 -6.523 14.712 1.00 75.44 87 GLY A O 1
ATOM 667 N N . LEU A 1 88 ? -3.512 -7.587 16.512 1.00 76.25 88 LEU A N 1
ATOM 668 C CA . LEU A 1 88 ? -2.590 -6.941 17.461 1.00 76.25 88 LEU A CA 1
ATOM 669 C C . LEU A 1 88 ? -1.130 -7.344 17.231 1.00 76.25 88 LEU A C 1
ATOM 671 O O . LEU A 1 88 ? -0.220 -6.540 17.447 1.00 76.25 88 LEU A O 1
ATOM 675 N N . TRP A 1 89 ? -0.883 -8.583 16.811 1.00 76.62 89 TRP A N 1
ATOM 676 C CA . TRP A 1 89 ? 0.459 -9.041 16.466 1.00 76.62 89 TRP A CA 1
ATOM 677 C C . TRP A 1 89 ? 0.984 -8.353 15.199 1.00 76.62 89 TRP A C 1
ATOM 679 O O . TRP A 1 89 ? 2.096 -7.825 15.222 1.00 76.62 89 TRP A O 1
ATOM 689 N N . ILE A 1 90 ? 0.171 -8.273 14.140 1.00 77.75 90 ILE A N 1
ATOM 690 C CA . ILE A 1 90 ? 0.493 -7.524 12.917 1.00 77.75 90 ILE A CA 1
ATOM 691 C C . ILE A 1 90 ? 0.749 -6.051 13.253 1.00 77.75 90 ILE A C 1
ATOM 693 O O . ILE A 1 90 ? 1.754 -5.489 12.819 1.00 77.75 90 ILE A O 1
ATOM 697 N N . GLU A 1 91 ? -0.102 -5.424 14.070 1.00 78.25 91 GLU A N 1
ATOM 698 C CA . GLU A 1 91 ? 0.099 -4.040 14.506 1.00 78.25 91 GLU A CA 1
ATOM 699 C C . GLU A 1 91 ? 1.432 -3.870 15.250 1.00 78.25 91 GLU A C 1
ATOM 701 O O . GLU A 1 91 ? 2.182 -2.930 14.976 1.00 78.25 91 GLU A O 1
ATOM 706 N N . ALA A 1 92 ? 1.756 -4.786 16.167 1.00 76.00 92 ALA A N 1
ATOM 707 C CA . ALA A 1 92 ? 3.011 -4.758 16.908 1.00 76.00 92 ALA A CA 1
ATOM 708 C C . ALA A 1 92 ? 4.229 -4.901 15.983 1.00 76.00 92 ALA A C 1
ATOM 710 O O . ALA A 1 92 ? 5.198 -4.161 16.157 1.00 76.00 92 ALA A O 1
ATOM 711 N N . LEU A 1 93 ? 4.166 -5.786 14.982 1.00 76.31 93 LEU A N 1
ATOM 712 C CA . LEU A 1 93 ? 5.213 -5.937 13.972 1.00 76.31 93 LEU A CA 1
ATOM 713 C C . LEU A 1 93 ? 5.390 -4.668 13.138 1.00 76.31 93 LEU A C 1
ATOM 715 O O . LEU A 1 93 ? 6.509 -4.171 13.019 1.00 76.31 93 LEU A O 1
ATOM 719 N N . TYR A 1 94 ? 4.302 -4.105 12.606 1.00 77.75 94 TYR A N 1
ATOM 720 C CA . TYR A 1 94 ? 4.361 -2.860 11.838 1.00 77.75 94 TYR A CA 1
ATOM 721 C C . TYR A 1 94 ? 4.959 -1.734 12.670 1.00 77.75 94 TYR A C 1
ATOM 723 O O . TYR A 1 94 ? 5.881 -1.049 12.224 1.00 77.75 94 TYR A O 1
ATOM 731 N N . ARG A 1 95 ? 4.495 -1.588 13.911 1.00 78.56 95 ARG A N 1
ATOM 732 C CA . ARG A 1 95 ? 5.006 -0.595 14.849 1.00 78.56 95 ARG A CA 1
ATOM 733 C C . ARG A 1 95 ? 6.504 -0.790 15.099 1.00 78.56 95 ARG A C 1
ATOM 735 O O . ARG A 1 95 ? 7.259 0.170 14.995 1.00 78.56 95 ARG A O 1
ATOM 742 N N . GLN A 1 96 ? 6.943 -2.018 15.368 1.00 80.00 96 GLN A N 1
ATOM 743 C CA . GLN A 1 96 ? 8.353 -2.344 15.582 1.00 80.00 96 GLN A CA 1
ATOM 744 C C . GLN A 1 96 ? 9.210 -2.071 14.337 1.00 80.00 96 GLN A C 1
ATOM 746 O O . GLN A 1 96 ? 10.299 -1.518 14.458 1.00 80.00 96 GLN A O 1
ATOM 751 N N . SER A 1 97 ? 8.718 -2.415 13.145 1.00 77.94 97 SER A N 1
ATOM 752 C CA . SER A 1 97 ? 9.422 -2.174 11.878 1.00 77.94 97 SER A CA 1
ATOM 753 C C . SER A 1 97 ? 9.495 -0.696 11.485 1.00 77.94 97 SER A C 1
ATOM 755 O O . SER A 1 97 ? 10.323 -0.340 10.658 1.00 77.94 97 SER A O 1
ATOM 757 N N . SER A 1 98 ? 8.655 0.160 12.078 1.00 78.44 98 SER A N 1
ATOM 758 C CA . SER A 1 98 ? 8.537 1.584 11.735 1.00 78.44 98 SER A CA 1
ATOM 759 C C . SER A 1 98 ? 9.339 2.506 12.662 1.00 78.44 98 SER A C 1
ATOM 761 O O . SER A 1 98 ? 9.494 3.689 12.361 1.00 78.44 98 SER A O 1
ATOM 763 N N . PHE A 1 99 ? 9.845 1.999 13.791 1.00 80.25 99 PHE A N 1
ATOM 764 C CA . PHE A 1 99 ? 10.668 2.779 14.716 1.00 80.25 99 PHE A CA 1
ATOM 765 C C . PHE A 1 99 ? 12.163 2.629 14.413 1.00 80.25 99 PHE A C 1
ATOM 767 O O . PHE A 1 99 ? 12.615 1.507 14.184 1.00 80.25 99 PHE A O 1
ATOM 774 N N . PRO A 1 100 ? 12.954 3.719 14.472 1.00 81.88 100 PRO A N 1
ATOM 775 C CA . PRO A 1 100 ? 14.401 3.651 14.289 1.00 81.88 100 PRO A CA 1
ATOM 776 C C . PRO A 1 100 ? 15.039 2.593 15.198 1.00 81.88 100 PRO A C 1
ATOM 778 O O . PRO A 1 100 ? 14.786 2.566 16.403 1.00 81.88 100 PRO A O 1
ATOM 781 N N . GLY A 1 101 ? 15.863 1.721 14.618 1.00 87.44 101 GLY A N 1
ATOM 782 C CA . GLY A 1 101 ? 16.485 0.601 15.319 1.00 87.44 101 GLY A CA 1
ATOM 783 C C . GLY A 1 101 ? 16.772 -0.574 14.388 1.00 87.44 101 GLY A C 1
ATOM 784 O O . GLY A 1 101 ? 16.562 -0.496 13.177 1.00 87.44 101 GLY A O 1
ATOM 785 N N . GLU A 1 102 ? 17.240 -1.681 14.960 1.00 89.31 102 GLU A N 1
ATOM 786 C CA . GLU A 1 102 ? 17.632 -2.881 14.210 1.00 89.31 102 GLU A CA 1
ATOM 787 C C . GLU A 1 102 ? 16.490 -3.434 13.344 1.00 89.31 102 GLU A C 1
ATOM 789 O O . GLU A 1 102 ? 16.692 -3.735 12.172 1.00 89.31 102 GLU A O 1
ATOM 794 N N . SER A 1 103 ? 15.263 -3.486 13.872 1.00 82.81 103 SER A N 1
ATOM 795 C CA . SER A 1 103 ? 14.100 -3.967 13.116 1.00 82.81 103 SER A CA 1
ATOM 796 C C . SER A 1 103 ? 13.777 -3.095 11.897 1.00 82.81 103 SER A C 1
ATOM 798 O O . SER A 1 103 ? 13.504 -3.637 10.828 1.00 82.81 103 SER A O 1
ATOM 800 N N . PHE A 1 104 ? 13.863 -1.766 12.020 1.00 86.56 104 PHE A N 1
ATOM 801 C CA . PHE A 1 104 ? 13.699 -0.861 10.880 1.00 86.56 104 PHE A CA 1
ATOM 802 C C . PHE A 1 104 ? 14.823 -1.030 9.859 1.00 86.56 104 PHE A C 1
ATOM 804 O O . PHE A 1 104 ? 14.553 -1.037 8.661 1.00 86.56 104 PHE A O 1
ATOM 811 N N . HIS A 1 105 ? 16.073 -1.213 10.290 1.00 89.69 105 HIS A N 1
ATOM 812 C CA . HIS A 1 105 ? 17.186 -1.468 9.370 1.00 89.69 105 HIS A CA 1
ATOM 813 C C . HIS A 1 105 ? 17.042 -2.803 8.633 1.00 89.69 105 HIS A C 1
ATOM 815 O O . HIS A 1 105 ? 17.295 -2.863 7.431 1.00 89.69 105 HIS A O 1
ATOM 821 N N . ASN A 1 106 ? 16.574 -3.847 9.316 1.00 87.31 106 ASN A N 1
ATOM 822 C CA . ASN A 1 106 ? 16.322 -5.150 8.705 1.00 87.31 106 ASN A CA 1
ATOM 823 C C . ASN A 1 106 ? 15.177 -5.091 7.685 1.00 87.31 106 ASN A C 1
ATOM 825 O O . ASN A 1 106 ? 15.266 -5.724 6.637 1.00 87.31 106 ASN A O 1
ATOM 829 N N . PHE A 1 107 ? 14.138 -4.297 7.958 1.00 85.75 107 PHE A N 1
ATOM 830 C CA . PHE A 1 107 ? 13.024 -4.083 7.034 1.00 85.75 107 PHE A CA 1
ATOM 831 C C . PHE A 1 107 ? 13.400 -3.185 5.842 1.00 85.75 107 PHE A C 1
ATOM 833 O O . PHE A 1 107 ? 13.151 -3.528 4.690 1.00 85.75 107 PHE A O 1
ATOM 840 N N . SER A 1 108 ? 14.027 -2.036 6.103 1.00 90.50 108 SER A N 1
ATOM 841 C CA . SER A 1 108 ? 14.355 -1.037 5.075 1.00 90.50 108 SER A CA 1
ATOM 842 C C . SER A 1 108 ? 15.587 -1.399 4.246 1.00 90.50 108 SER A C 1
ATOM 844 O O . SER A 1 108 ? 15.678 -1.003 3.088 1.00 90.50 108 SER A O 1
ATOM 846 N N . GLY A 1 109 ? 16.528 -2.170 4.793 1.00 92.31 109 GLY A N 1
ATOM 847 C CA . GLY A 1 109 ? 17.783 -2.527 4.132 1.00 92.31 109 GLY A CA 1
ATOM 848 C C . GLY A 1 109 ? 17.601 -3.200 2.764 1.00 92.31 109 GLY A C 1
ATOM 849 O O . GLY A 1 109 ? 18.200 -2.731 1.797 1.00 92.31 109 GLY A O 1
ATOM 850 N N . PRO A 1 110 ? 16.790 -4.270 2.640 1.00 90.94 110 PRO A N 1
ATOM 851 C CA . PRO A 1 110 ? 16.471 -4.879 1.348 1.00 90.94 110 PRO A CA 1
ATOM 852 C C . PRO A 1 110 ? 15.871 -3.887 0.346 1.00 90.94 110 PRO A C 1
ATOM 854 O O . PRO A 1 110 ? 16.331 -3.828 -0.792 1.00 90.94 110 PRO A O 1
ATOM 857 N N . ILE A 1 111 ? 14.916 -3.060 0.785 1.00 92.06 111 ILE A N 1
ATOM 858 C CA . ILE A 1 111 ? 14.271 -2.036 -0.051 1.00 92.06 111 ILE A CA 1
ATOM 859 C C . ILE A 1 111 ? 15.308 -1.038 -0.576 1.00 92.06 111 ILE A C 1
ATOM 861 O O . ILE A 1 111 ? 15.371 -0.777 -1.774 1.00 92.06 111 ILE A O 1
ATOM 865 N N . LEU A 1 112 ? 16.161 -0.512 0.306 1.00 94.06 112 LEU A N 1
ATOM 866 C CA . LEU A 1 112 ? 17.193 0.456 -0.065 1.00 94.06 112 LEU A CA 1
ATOM 867 C C . LEU A 1 112 ? 18.212 -0.136 -1.041 1.00 94.06 112 LEU A C 1
ATOM 869 O O . LEU A 1 112 ? 18.624 0.559 -1.960 1.00 94.06 112 LEU A O 1
ATOM 873 N N . ARG A 1 113 ? 18.582 -1.416 -0.896 1.00 92.94 113 ARG A N 1
ATOM 874 C CA . ARG A 1 113 ? 19.464 -2.097 -1.861 1.00 92.94 113 ARG A CA 1
ATOM 875 C C . ARG A 1 113 ? 18.817 -2.244 -3.237 1.00 92.94 113 ARG A C 1
ATOM 877 O O . ARG A 1 113 ? 19.495 -2.048 -4.240 1.00 92.94 113 ARG A O 1
ATOM 884 N N . HIS A 1 114 ? 17.528 -2.578 -3.288 1.00 91.00 114 HIS A N 1
ATOM 885 C CA . HIS A 1 114 ? 16.773 -2.658 -4.541 1.00 91.00 114 HIS A CA 1
ATOM 886 C C . HIS A 1 114 ? 16.677 -1.300 -5.246 1.00 91.00 114 HIS A C 1
ATOM 888 O O . HIS A 1 114 ? 16.917 -1.204 -6.452 1.00 91.00 114 HIS A O 1
ATOM 894 N N . LEU A 1 115 ? 16.384 -0.244 -4.483 1.00 93.44 115 LEU A N 1
ATOM 895 C CA . LEU A 1 115 ? 16.337 1.123 -4.996 1.00 93.44 115 LEU A CA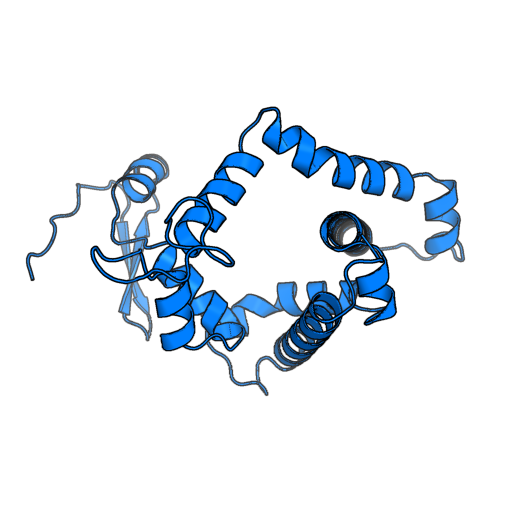 1
ATOM 896 C C . LEU A 1 115 ? 17.706 1.582 -5.497 1.00 93.44 115 LEU A C 1
ATOM 898 O O . LEU A 1 115 ? 17.803 2.068 -6.620 1.00 93.44 115 LEU A O 1
ATOM 902 N N . ASP A 1 116 ? 18.759 1.383 -4.702 1.00 93.94 116 ASP A N 1
ATOM 903 C CA . ASP A 1 116 ? 20.126 1.737 -5.082 1.00 93.94 116 ASP A CA 1
ATOM 904 C C . ASP A 1 116 ? 20.522 1.041 -6.389 1.00 93.94 116 ASP A C 1
ATOM 906 O O . ASP A 1 116 ? 20.899 1.706 -7.352 1.00 93.94 116 ASP A O 1
ATOM 910 N N . ALA A 1 117 ? 20.314 -0.276 -6.491 1.00 91.19 117 ALA A N 1
ATOM 911 C CA . ALA A 1 117 ? 20.597 -1.043 -7.703 1.00 91.19 117 ALA A CA 1
ATOM 912 C C . ALA A 1 117 ? 19.827 -0.534 -8.937 1.00 91.19 117 ALA A C 1
ATOM 914 O O . ALA A 1 117 ? 20.391 -0.473 -10.031 1.00 91.19 117 ALA A O 1
ATOM 915 N N . SER A 1 118 ? 18.567 -0.133 -8.768 1.00 90.56 118 SER A N 1
ATOM 916 C CA . SER A 1 118 ? 17.686 0.273 -9.875 1.00 90.56 118 SER A CA 1
ATOM 917 C C . SER A 1 118 ? 17.901 1.713 -10.334 1.00 90.56 118 SER A C 1
ATOM 919 O O . SER A 1 118 ? 17.654 2.034 -11.493 1.00 90.56 118 SER A O 1
ATOM 921 N N . LEU A 1 119 ? 18.415 2.573 -9.453 1.00 91.19 119 LEU A N 1
ATOM 922 C CA . LEU A 1 119 ? 18.748 3.966 -9.761 1.00 91.19 119 LEU A CA 1
ATOM 923 C C . LEU A 1 119 ? 20.127 4.128 -10.422 1.00 91.19 119 LEU A C 1
ATOM 925 O O . LEU A 1 119 ? 20.532 5.245 -10.750 1.00 91.19 119 LEU A O 1
ATOM 929 N N . HIS A 1 120 ? 20.856 3.035 -10.664 1.00 90.25 120 HIS A N 1
ATOM 930 C CA . HIS A 1 120 ? 22.100 3.086 -11.426 1.00 90.25 120 HIS A CA 1
ATOM 931 C C . HIS A 1 120 ? 21.837 3.489 -12.880 1.00 90.25 120 HIS A C 1
ATOM 933 O O . HIS A 1 120 ? 20.998 2.904 -13.564 1.00 90.25 120 HIS A O 1
ATOM 939 N N . TRP A 1 121 ? 22.648 4.419 -13.395 1.00 84.69 121 TRP A N 1
ATOM 940 C CA . TRP A 1 121 ? 22.469 5.002 -14.731 1.00 84.69 121 TRP A CA 1
ATOM 941 C C . TRP A 1 121 ? 22.356 3.961 -15.855 1.00 84.69 121 TRP A C 1
ATOM 943 O O . TRP A 1 121 ? 21.529 4.097 -16.742 1.00 84.69 121 TRP A O 1
ATOM 953 N N . LYS A 1 122 ? 23.103 2.852 -15.772 1.00 85.25 122 LYS A N 1
ATOM 954 C CA . LYS A 1 122 ? 23.025 1.752 -16.752 1.00 85.25 122 LYS A CA 1
ATOM 955 C C . LYS A 1 122 ? 21.639 1.092 -16.819 1.00 85.25 122 LYS A C 1
ATOM 957 O O . LYS A 1 122 ? 21.213 0.658 -17.888 1.00 85.25 122 LYS A O 1
ATOM 962 N N . VAL A 1 123 ? 20.959 0.976 -15.679 1.00 84.38 123 VAL A N 1
ATOM 963 C CA . VAL A 1 123 ? 19.618 0.380 -15.583 1.00 84.38 123 VAL A CA 1
ATOM 964 C C . VAL A 1 123 ? 18.578 1.370 -16.094 1.00 84.38 123 VAL A C 1
ATOM 966 O O . VAL A 1 123 ? 17.735 1.001 -16.915 1.00 84.38 123 VAL A O 1
ATOM 969 N N . LEU A 1 124 ? 18.700 2.630 -15.664 1.00 84.38 124 LEU A N 1
ATOM 970 C CA . LEU A 1 124 ? 17.837 3.724 -16.099 1.00 84.38 124 LEU A CA 1
ATOM 971 C C . LEU A 1 124 ? 17.928 3.948 -17.608 1.00 84.38 124 LEU A C 1
ATOM 973 O O . LEU A 1 124 ? 16.895 4.034 -18.260 1.00 84.38 124 LEU A O 1
ATOM 977 N N . ASP A 1 125 ? 19.132 3.931 -18.182 1.00 81.75 125 ASP A N 1
ATOM 978 C CA . ASP A 1 125 ? 19.331 4.087 -19.624 1.00 81.75 125 ASP A CA 1
ATOM 979 C C . ASP A 1 125 ? 18.589 3.006 -20.424 1.00 81.75 125 ASP A C 1
ATOM 981 O O . ASP A 1 125 ? 18.009 3.271 -21.475 1.00 81.75 125 ASP A O 1
ATOM 985 N N . THR A 1 126 ? 18.545 1.782 -19.895 1.00 78.12 126 THR A N 1
ATOM 986 C CA . THR A 1 126 ? 17.869 0.658 -20.555 1.00 78.12 126 THR A CA 1
ATOM 987 C C . THR A 1 126 ? 16.345 0.826 -20.564 1.00 78.12 126 THR A C 1
ATOM 989 O O . THR A 1 126 ? 15.699 0.439 -21.534 1.00 78.12 126 THR A O 1
ATOM 992 N N . HIS A 1 127 ? 15.769 1.391 -19.499 1.00 72.94 127 HIS A N 1
ATOM 993 C CA . HIS A 1 127 ? 14.313 1.506 -19.336 1.00 72.94 127 HIS A CA 1
ATOM 994 C C . HIS A 1 127 ? 13.753 2.848 -19.824 1.00 72.94 127 HIS A C 1
ATOM 996 O O . HIS A 1 127 ? 12.615 2.902 -20.275 1.00 72.94 127 HIS A O 1
ATOM 1002 N N . TYR A 1 128 ? 14.555 3.912 -19.764 1.00 75.75 128 TYR A N 1
ATOM 1003 C CA . TYR A 1 128 ? 14.097 5.290 -19.939 1.00 75.75 128 TYR A CA 1
ATOM 1004 C C . TYR A 1 128 ? 14.881 6.092 -20.987 1.00 75.75 128 TYR A C 1
ATOM 1006 O O . TYR A 1 128 ? 14.396 7.138 -21.403 1.00 75.75 128 TYR A O 1
ATOM 1014 N N . ALA A 1 129 ? 16.055 5.639 -21.454 1.00 66.12 129 ALA A N 1
ATOM 1015 C CA . ALA A 1 129 ? 16.868 6.414 -22.407 1.00 66.12 129 ALA A CA 1
ATOM 1016 C C . ALA A 1 129 ? 16.706 6.007 -23.882 1.00 66.12 129 ALA A C 1
ATOM 1018 O O . ALA A 1 129 ? 17.419 6.524 -24.745 1.00 66.12 129 ALA A O 1
ATOM 1019 N N . SER A 1 130 ? 15.748 5.138 -24.224 1.00 59.16 130 SER A N 1
ATOM 1020 C CA . SER A 1 130 ? 15.452 4.796 -25.627 1.00 59.16 130 SER A CA 1
ATOM 1021 C C . SER A 1 130 ? 14.501 5.802 -26.292 1.00 59.16 130 SER A C 1
ATOM 1023 O O . SER A 1 130 ? 13.467 5.453 -26.846 1.00 59.16 130 SER A O 1
ATOM 1025 N N . GLY A 1 131 ? 14.863 7.083 -26.251 1.00 58.06 131 GLY A N 1
ATOM 1026 C CA . GLY A 1 131 ? 14.099 8.157 -26.879 1.00 58.06 131 GLY A CA 1
ATOM 1027 C C . GLY A 1 131 ? 14.086 9.397 -26.004 1.00 58.06 131 GLY A C 1
ATOM 1028 O O . GLY A 1 131 ? 13.878 9.326 -24.803 1.00 58.06 131 GLY A O 1
ATOM 1029 N N . SER A 1 132 ? 14.324 10.550 -26.611 1.00 63.22 132 SER A N 1
ATOM 1030 C CA . SER A 1 132 ? 14.379 11.880 -25.996 1.00 63.22 132 SER A CA 1
ATOM 1031 C C . SER A 1 132 ? 13.040 12.382 -25.424 1.00 63.22 132 SER A C 1
ATOM 1033 O O . SER A 1 132 ? 12.811 13.590 -25.374 1.00 63.22 132 SER A O 1
ATOM 1035 N N . GLU A 1 133 ? 12.129 11.486 -25.043 1.00 73.69 133 GLU A N 1
ATOM 1036 C CA . GLU A 1 133 ? 10.842 11.860 -24.476 1.00 73.69 133 GLU A CA 1
ATOM 1037 C C . GLU A 1 133 ? 10.997 12.149 -22.978 1.00 73.69 133 GLU A C 1
ATOM 1039 O O . GLU A 1 133 ? 11.501 11.314 -22.224 1.00 73.69 133 GLU A O 1
ATOM 1044 N N . PRO A 1 134 ? 10.609 13.350 -22.521 1.00 78.00 134 PRO A N 1
ATOM 1045 C CA . PRO A 1 134 ? 10.669 13.679 -21.110 1.00 78.00 134 PRO A CA 1
ATOM 1046 C C . PRO A 1 134 ? 9.678 12.807 -20.333 1.00 78.00 134 PRO A C 1
ATOM 1048 O O . PRO A 1 134 ? 8.480 12.813 -20.606 1.00 78.00 134 PRO A O 1
ATOM 1051 N N . VAL A 1 135 ? 10.177 12.102 -19.320 1.00 81.88 135 VAL A N 1
ATOM 1052 C CA . VAL A 1 135 ? 9.347 11.357 -18.368 1.00 81.88 135 VAL A CA 1
ATOM 1053 C C . VAL A 1 135 ? 8.914 12.304 -17.254 1.00 81.88 135 VAL A C 1
ATOM 1055 O O . VAL A 1 135 ? 9.732 13.041 -16.692 1.00 81.88 135 VAL A O 1
ATOM 1058 N N . ALA A 1 136 ? 7.628 12.296 -16.909 1.00 86.19 136 ALA A N 1
ATOM 1059 C CA . ALA A 1 136 ? 7.144 13.062 -15.771 1.00 86.19 136 ALA A CA 1
ATOM 1060 C C . ALA A 1 136 ? 7.781 12.540 -14.473 1.00 86.19 136 ALA A C 1
ATOM 1062 O O . ALA A 1 136 ? 7.760 11.346 -14.183 1.00 86.19 136 ALA A O 1
ATOM 1063 N N . SER A 1 137 ? 8.333 13.447 -13.662 1.00 87.12 137 SER A N 1
ATOM 1064 C CA . SER A 1 137 ? 9.071 13.076 -12.444 1.00 87.12 137 SER A CA 1
ATOM 1065 C C . SER A 1 137 ? 8.231 12.257 -11.458 1.00 87.12 137 SER A C 1
ATOM 1067 O O . SER A 1 137 ? 8.755 11.335 -10.837 1.00 87.12 137 SER A O 1
ATOM 1069 N N . MET A 1 138 ? 6.936 12.563 -11.345 1.00 86.38 138 MET A N 1
ATOM 1070 C CA . MET A 1 138 ? 5.998 11.810 -10.509 1.00 86.38 138 MET A CA 1
ATOM 1071 C C . MET A 1 138 ? 5.844 10.365 -10.982 1.00 86.38 138 MET A C 1
ATOM 1073 O O . MET A 1 138 ? 5.923 9.459 -10.158 1.00 86.38 138 MET A O 1
ATOM 1077 N N . ASP A 1 139 ? 5.681 10.153 -12.288 1.00 84.56 139 ASP A N 1
ATOM 1078 C CA . ASP A 1 139 ? 5.488 8.821 -12.867 1.00 84.56 139 ASP A CA 1
ATOM 1079 C C . ASP A 1 139 ? 6.765 7.989 -12.739 1.00 84.56 139 ASP A C 1
ATOM 1081 O O . ASP A 1 139 ? 6.709 6.840 -12.316 1.00 84.56 139 ASP A O 1
ATOM 1085 N N . PHE A 1 140 ? 7.927 8.606 -12.976 1.00 88.31 140 PHE A N 1
ATOM 1086 C CA . PHE A 1 140 ? 9.229 7.980 -12.746 1.00 88.31 140 PHE A CA 1
ATOM 1087 C C . PHE A 1 140 ? 9.412 7.537 -11.287 1.00 88.31 140 PHE A C 1
ATOM 1089 O O . PHE A 1 140 ? 9.803 6.404 -11.009 1.00 88.31 140 PHE A O 1
ATOM 1096 N N . CYS A 1 141 ? 9.122 8.428 -10.331 1.00 89.62 141 CYS A N 1
ATOM 1097 C CA . CYS A 1 141 ? 9.273 8.106 -8.914 1.00 89.62 141 CYS A CA 1
ATOM 1098 C C . CYS A 1 141 ? 8.279 7.029 -8.481 1.00 89.62 141 CYS A C 1
ATOM 1100 O O . CYS A 1 141 ? 8.656 6.125 -7.741 1.00 89.62 141 CYS A O 1
ATOM 1102 N N . ALA A 1 142 ? 7.025 7.125 -8.927 1.00 87.00 142 ALA A N 1
ATOM 1103 C CA . ALA A 1 142 ? 5.997 6.147 -8.611 1.00 87.00 142 ALA A CA 1
ATOM 1104 C C . ALA A 1 142 ? 6.361 4.767 -9.169 1.00 87.00 142 ALA A C 1
ATOM 1106 O O . ALA A 1 142 ? 6.300 3.797 -8.417 1.00 87.00 142 ALA A O 1
ATOM 1107 N N . ASP A 1 143 ? 6.800 4.683 -10.427 1.00 88.94 143 ASP A N 1
ATOM 1108 C CA . ASP A 1 143 ? 7.202 3.421 -11.045 1.00 88.94 143 ASP A CA 1
ATOM 1109 C C . ASP A 1 143 ? 8.366 2.773 -10.291 1.00 88.94 143 ASP A C 1
ATOM 1111 O O . ASP A 1 143 ? 8.235 1.645 -9.819 1.00 88.94 143 ASP A O 1
ATOM 1115 N N . ILE A 1 144 ? 9.472 3.498 -10.084 1.00 91.50 144 ILE A N 1
ATOM 1116 C CA . ILE A 1 144 ? 10.649 2.947 -9.400 1.00 91.50 144 ILE A CA 1
ATOM 1117 C C . ILE A 1 144 ? 10.320 2.560 -7.956 1.00 91.50 144 ILE A C 1
ATOM 1119 O O . ILE A 1 144 ? 10.641 1.450 -7.529 1.00 91.50 144 ILE A O 1
ATOM 1123 N N . LEU A 1 145 ? 9.670 3.444 -7.191 1.00 92.38 145 LEU A N 1
ATOM 1124 C CA . LEU A 1 145 ? 9.381 3.180 -5.780 1.00 92.38 145 LEU A CA 1
ATOM 1125 C C . LEU A 1 145 ? 8.421 2.007 -5.619 1.00 92.38 145 LEU A C 1
ATOM 1127 O O . LEU A 1 145 ? 8.709 1.091 -4.854 1.00 92.38 145 LEU A O 1
ATOM 1131 N N . VAL A 1 146 ? 7.292 2.009 -6.330 1.00 92.38 146 VAL A N 1
ATOM 1132 C CA . VAL A 1 146 ? 6.295 0.941 -6.205 1.00 92.38 146 VAL A CA 1
ATOM 1133 C C . VAL A 1 146 ? 6.876 -0.373 -6.715 1.00 92.38 146 VAL A C 1
ATOM 1135 O O . VAL A 1 146 ? 6.742 -1.390 -6.031 1.00 92.38 146 VAL A O 1
ATOM 1138 N N . THR A 1 147 ? 7.575 -0.361 -7.852 1.00 92.44 147 THR A N 1
ATOM 1139 C CA . THR A 1 147 ? 8.154 -1.573 -8.430 1.00 92.44 147 THR A CA 1
ATOM 1140 C C . THR A 1 147 ? 9.179 -2.204 -7.494 1.00 92.44 147 THR A C 1
ATOM 1142 O O . THR A 1 147 ? 9.052 -3.378 -7.131 1.00 92.44 147 THR A O 1
ATOM 1145 N N . GLU A 1 148 ? 10.172 -1.432 -7.055 1.00 93.00 148 GLU A N 1
ATOM 1146 C CA . GLU A 1 148 ? 11.289 -1.961 -6.275 1.00 93.00 148 GLU A CA 1
ATOM 1147 C C . GLU A 1 148 ? 10.909 -2.296 -4.835 1.00 93.00 148 GLU A C 1
ATOM 1149 O O . GLU A 1 148 ? 11.347 -3.322 -4.314 1.00 93.00 148 GLU A O 1
ATOM 1154 N N . VAL A 1 149 ? 10.026 -1.515 -4.205 1.00 92.31 149 VAL A N 1
ATOM 1155 C CA . VAL A 1 149 ? 9.485 -1.870 -2.884 1.00 92.31 149 VAL A CA 1
ATOM 1156 C C . VAL A 1 149 ? 8.680 -3.165 -2.975 1.00 92.31 149 VAL A C 1
ATOM 1158 O O . VAL A 1 149 ? 8.851 -4.051 -2.142 1.00 92.31 149 VAL A O 1
ATOM 1161 N N . THR A 1 150 ? 7.847 -3.329 -4.005 1.00 92.19 150 THR A N 1
ATOM 1162 C CA . THR A 1 150 ? 7.056 -4.557 -4.180 1.00 92.19 150 THR A CA 1
ATOM 1163 C C . THR A 1 150 ? 7.958 -5.772 -4.405 1.00 92.19 150 THR A C 1
ATOM 1165 O O . THR A 1 150 ? 7.727 -6.812 -3.792 1.00 92.19 150 THR A O 1
ATOM 1168 N N . LYS A 1 151 ? 9.023 -5.645 -5.212 1.00 91.75 151 LYS A N 1
ATOM 1169 C CA . LYS A 1 151 ? 10.023 -6.715 -5.392 1.00 91.75 151 LYS A CA 1
ATOM 1170 C C . LYS A 1 151 ? 10.756 -7.042 -4.094 1.00 91.75 151 LYS A C 1
ATOM 1172 O O . LYS A 1 151 ? 10.987 -8.212 -3.818 1.00 91.75 151 LYS A O 1
ATOM 1177 N N . ALA A 1 152 ? 11.110 -6.038 -3.297 1.00 90.69 152 ALA A N 1
ATOM 1178 C CA . ALA A 1 152 ? 11.790 -6.256 -2.025 1.00 90.69 152 ALA A CA 1
ATOM 1179 C C . ALA A 1 152 ? 10.891 -6.953 -0.987 1.00 90.69 152 ALA A C 1
ATOM 1181 O O . ALA A 1 152 ? 11.397 -7.703 -0.157 1.00 90.69 152 ALA A O 1
ATOM 1182 N N . LEU A 1 153 ? 9.575 -6.713 -1.025 1.00 88.06 153 LEU A N 1
ATOM 1183 C CA . LEU A 1 153 ? 8.614 -7.280 -0.071 1.00 88.06 153 LEU A CA 1
ATOM 1184 C C . LEU A 1 153 ? 8.076 -8.657 -0.474 1.00 88.06 153 LEU A C 1
ATOM 1186 O O . LEU A 1 153 ? 7.874 -9.503 0.392 1.00 88.06 153 LEU A O 1
ATOM 1190 N N . TYR A 1 154 ? 7.820 -8.874 -1.765 1.00 88.94 154 TYR A N 1
ATOM 1191 C CA . TYR A 1 154 ? 7.139 -10.073 -2.278 1.00 88.94 154 TYR A CA 1
ATOM 1192 C C . TYR A 1 154 ? 7.997 -10.882 -3.259 1.00 88.94 154 TYR A C 1
ATOM 1194 O O . TYR A 1 154 ? 7.550 -11.876 -3.825 1.00 88.94 154 TYR A O 1
ATOM 1202 N N . GLY A 1 155 ? 9.236 -10.453 -3.491 1.00 90.44 155 GLY A N 1
ATOM 1203 C CA . GLY A 1 155 ? 10.115 -11.050 -4.482 1.00 90.44 155 GLY A CA 1
ATOM 1204 C C . GLY A 1 155 ? 9.726 -10.697 -5.920 1.00 90.44 155 GLY A C 1
ATOM 1205 O O . GLY A 1 155 ? 8.685 -10.111 -6.219 1.00 90.44 155 GLY A O 1
ATOM 1206 N N . ARG A 1 156 ? 10.587 -11.093 -6.858 1.00 90.56 156 ARG A N 1
ATOM 1207 C CA . ARG A 1 156 ? 10.325 -10.989 -8.301 1.00 90.56 156 ARG A CA 1
ATOM 1208 C C . ARG A 1 156 ? 9.126 -11.818 -8.811 1.00 90.56 156 ARG A C 1
ATOM 1210 O O . ARG A 1 156 ? 8.440 -11.304 -9.693 1.00 90.56 156 ARG A O 1
ATOM 1217 N N . PRO A 1 157 ? 8.820 -13.022 -8.280 1.00 91.25 157 PRO A N 1
ATOM 1218 C CA . PRO A 1 157 ? 7.769 -13.886 -8.829 1.00 91.25 157 PRO A CA 1
ATOM 1219 C C . PRO A 1 157 ? 6.376 -13.258 -8.883 1.00 91.25 157 PRO A C 1
ATOM 1221 O O . PRO A 1 157 ? 5.542 -13.662 -9.691 1.00 91.25 157 PRO A O 1
ATOM 1224 N N . VAL A 1 158 ? 6.096 -12.261 -8.040 1.00 92.06 158 VAL A N 1
ATOM 1225 C CA . VAL A 1 158 ? 4.811 -11.552 -8.076 1.00 92.06 158 VAL A CA 1
ATOM 1226 C C . VAL A 1 158 ? 4.581 -10.849 -9.426 1.00 92.06 158 VAL A C 1
ATOM 1228 O O . VAL A 1 158 ? 3.449 -10.798 -9.908 1.00 92.06 158 VAL A O 1
ATOM 1231 N N . TYR A 1 159 ? 5.656 -10.398 -10.083 1.00 92.62 159 TYR A N 1
ATOM 1232 C CA . TYR A 1 159 ? 5.615 -9.792 -11.417 1.00 92.62 159 TYR A CA 1
ATOM 1233 C C . TYR A 1 159 ? 5.553 -10.824 -12.546 1.00 92.62 159 TYR A C 1
ATOM 1235 O O . TYR A 1 159 ? 5.058 -10.505 -13.623 1.00 92.62 159 TYR A O 1
ATOM 1243 N N . ASP A 1 160 ? 5.975 -12.068 -12.307 1.00 92.94 160 ASP A N 1
ATOM 1244 C CA . ASP A 1 160 ? 5.776 -13.158 -13.272 1.00 92.94 160 ASP A CA 1
ATOM 1245 C C . ASP A 1 160 ? 4.289 -13.552 -13.350 1.00 92.94 160 ASP A C 1
ATOM 1247 O O . ASP A 1 160 ? 3.799 -13.974 -14.398 1.00 92.94 160 ASP A O 1
ATOM 1251 N N . ILE A 1 161 ? 3.548 -13.373 -12.248 1.00 93.38 161 ILE A N 1
ATOM 1252 C CA . ILE A 1 161 ? 2.092 -13.565 -12.195 1.00 93.38 161 ILE A CA 1
ATOM 1253 C C . ILE A 1 161 ? 1.359 -12.395 -12.860 1.00 93.38 161 ILE A C 1
ATOM 1255 O O . ILE A 1 161 ? 0.390 -12.627 -13.586 1.00 93.38 161 ILE A O 1
ATOM 1259 N N . GLN A 1 162 ? 1.789 -11.159 -12.583 1.00 94.88 162 GLN A N 1
ATOM 1260 C CA . GLN A 1 162 ? 1.172 -9.935 -13.095 1.00 94.88 162 GLN A CA 1
ATOM 1261 C C . GLN A 1 162 ? 2.250 -8.894 -13.456 1.00 94.88 162 GLN A C 1
ATOM 1263 O O . GLN A 1 162 ? 2.677 -8.127 -12.590 1.00 94.88 162 GLN A O 1
ATOM 1268 N N . PRO A 1 163 ? 2.680 -8.826 -14.729 1.00 94.00 163 PRO A N 1
ATOM 1269 C CA . PRO A 1 163 ? 3.759 -7.927 -15.150 1.00 94.00 163 PRO A CA 1
ATOM 1270 C C . PRO A 1 163 ? 3.458 -6.435 -14.959 1.00 94.00 163 PRO A C 1
ATOM 1272 O O . PRO A 1 163 ? 4.362 -5.649 -14.703 1.00 94.00 163 PRO A O 1
ATOM 1275 N N . ASP A 1 164 ? 2.190 -6.040 -15.045 1.00 93.62 164 ASP A N 1
ATOM 1276 C CA . ASP A 1 164 ? 1.693 -4.671 -14.867 1.00 93.62 164 ASP A CA 1
ATOM 1277 C C . ASP A 1 164 ? 1.213 -4.389 -13.430 1.00 93.62 164 ASP A C 1
ATOM 1279 O O . ASP A 1 164 ? 0.465 -3.437 -13.202 1.00 93.62 164 ASP A O 1
ATOM 1283 N N . LEU A 1 165 ? 1.625 -5.193 -12.439 1.00 94.50 165 LEU A N 1
ATOM 1284 C CA . LEU A 1 165 ? 1.206 -5.034 -11.040 1.00 94.50 165 LEU A CA 1
ATOM 1285 C C . LEU A 1 165 ? 1.454 -3.618 -10.501 1.00 94.50 165 LEU A C 1
ATOM 1287 O O . LEU A 1 165 ? 0.608 -3.093 -9.779 1.00 94.50 165 LEU A O 1
ATOM 1291 N N . THR A 1 166 ? 2.561 -2.979 -10.886 1.00 92.69 166 THR A N 1
ATOM 1292 C CA . THR A 1 166 ? 2.867 -1.587 -10.523 1.00 92.69 166 THR A CA 1
ATOM 1293 C C . THR A 1 166 ? 1.766 -0.635 -10.975 1.00 92.69 166 THR A C 1
ATOM 1295 O O . THR A 1 166 ? 1.278 0.170 -10.181 1.00 92.69 166 THR A O 1
ATOM 1298 N N . GLN A 1 167 ? 1.308 -0.772 -12.222 1.00 92.12 167 GLN A N 1
ATOM 1299 C CA . GLN A 1 167 ? 0.222 0.047 -12.750 1.00 92.12 167 GLN A CA 1
ATOM 1300 C C . GLN A 1 167 ? -1.089 -0.230 -12.009 1.00 92.12 167 GLN A C 1
ATOM 1302 O O . GLN A 1 167 ? -1.822 0.702 -11.696 1.00 92.12 167 GLN A O 1
ATOM 1307 N N . GLN A 1 168 ? -1.371 -1.491 -11.663 1.00 95.25 168 GLN A N 1
ATOM 1308 C CA . GLN A 1 168 ? -2.559 -1.837 -10.876 1.00 95.25 168 GLN A CA 1
ATOM 1309 C C . GLN A 1 168 ? -2.507 -1.210 -9.471 1.00 95.25 168 GLN A C 1
ATOM 1311 O O . GLN A 1 168 ? -3.496 -0.654 -8.996 1.00 95.25 168 GLN A O 1
ATOM 1316 N N . LEU A 1 169 ? -1.350 -1.240 -8.805 1.00 93.31 169 LEU A N 1
ATOM 1317 C CA . LEU A 1 169 ? -1.154 -0.596 -7.501 1.00 93.31 169 LEU A CA 1
ATOM 1318 C C . LEU A 1 169 ? -1.334 0.923 -7.585 1.00 93.31 169 LEU A C 1
ATOM 1320 O O . LEU A 1 169 ? -1.969 1.510 -6.703 1.00 93.31 169 LEU A O 1
ATOM 1324 N N . TYR A 1 170 ? -0.830 1.549 -8.648 1.00 91.69 170 TYR A N 1
ATOM 1325 C CA . TYR A 1 170 ? -1.009 2.975 -8.907 1.00 91.69 170 TYR A CA 1
ATOM 1326 C C . TYR A 1 170 ? -2.484 3.332 -9.134 1.00 91.69 170 TYR A C 1
ATOM 1328 O O . TYR A 1 170 ? -3.038 4.171 -8.422 1.00 91.69 170 TYR A O 1
ATOM 1336 N N . ASP A 1 171 ? -3.144 2.638 -10.063 1.00 92.62 171 ASP A N 1
ATOM 1337 C CA . ASP A 1 171 ? -4.550 2.843 -10.426 1.00 92.62 171 ASP A CA 1
ATOM 1338 C C . ASP A 1 171 ? -5.489 2.663 -9.235 1.00 92.62 171 ASP A C 1
ATOM 1340 O O . ASP A 1 171 ? -6.465 3.402 -9.072 1.00 92.62 171 ASP A O 1
ATOM 1344 N N . PHE A 1 172 ? -5.193 1.680 -8.384 1.00 93.62 172 PHE A N 1
ATOM 1345 C CA . PHE A 1 172 ? -5.915 1.520 -7.137 1.00 93.62 172 PHE A CA 1
ATOM 1346 C C . PHE A 1 172 ? -5.637 2.687 -6.189 1.00 93.62 172 PHE A C 1
ATOM 1348 O O . PHE A 1 172 ? -6.588 3.263 -5.678 1.00 93.62 172 PHE A O 1
ATOM 1355 N N . SER A 1 173 ? -4.377 3.066 -5.969 1.00 90.62 173 SER A N 1
ATOM 1356 C CA . SER A 1 173 ? -4.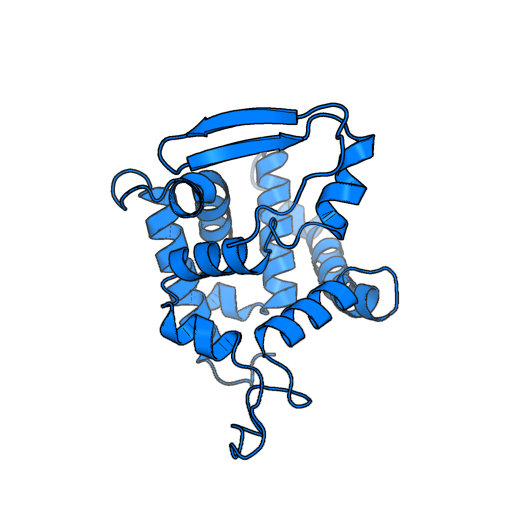004 4.106 -4.998 1.00 90.62 173 SER A CA 1
ATOM 1357 C C . SER A 1 173 ? -4.572 5.488 -5.340 1.00 90.62 173 SER A C 1
ATOM 1359 O O . SER A 1 173 ? -5.025 6.197 -4.441 1.00 90.62 173 SER A O 1
ATOM 1361 N N . GLU A 1 174 ? -4.613 5.854 -6.623 1.00 91.50 174 GLU A N 1
ATOM 1362 C CA . GLU A 1 174 ? -5.144 7.138 -7.104 1.00 91.50 174 GLU A CA 1
ATOM 1363 C C . GLU A 1 174 ? -6.643 7.307 -6.784 1.00 91.50 174 GLU A C 1
ATOM 1365 O O . GLU A 1 174 ? -7.119 8.389 -6.429 1.00 91.50 174 GLU A O 1
ATOM 1370 N N . GLU A 1 175 ? -7.403 6.214 -6.867 1.00 93.38 175 GLU A N 1
ATOM 1371 C CA . GLU A 1 175 ? -8.860 6.218 -6.734 1.00 93.38 175 GLU A CA 1
ATOM 1372 C C . GLU A 1 175 ? -9.382 5.409 -5.532 1.00 93.38 175 GLU A C 1
ATOM 1374 O O . GLU A 1 175 ? -10.597 5.275 -5.355 1.00 93.38 175 GLU A O 1
ATOM 1379 N N . ALA A 1 176 ? -8.497 4.914 -4.660 1.00 90.62 176 ALA A N 1
ATOM 1380 C CA . ALA A 1 176 ? -8.847 4.065 -3.518 1.00 90.62 176 ALA A CA 1
ATOM 1381 C C . ALA A 1 176 ? -9.869 4.741 -2.604 1.00 90.62 176 ALA A C 1
ATOM 1383 O O . ALA A 1 176 ? -10.772 4.087 -2.082 1.00 90.62 176 ALA A O 1
ATOM 1384 N N . TRP A 1 177 ? -9.782 6.065 -2.458 1.00 89.81 177 TRP A N 1
ATOM 1385 C CA . TRP A 1 177 ? -10.714 6.862 -1.666 1.00 89.81 177 TRP A CA 1
ATOM 1386 C C . TRP A 1 177 ? -12.176 6.681 -2.111 1.00 89.81 177 TRP A C 1
ATOM 1388 O O . TRP A 1 177 ? -13.062 6.643 -1.255 1.00 89.81 177 TRP A O 1
ATOM 1398 N N . LYS A 1 178 ? -12.441 6.484 -3.414 1.00 91.38 178 LYS A N 1
ATOM 1399 C CA . LYS A 1 178 ? -13.796 6.247 -3.945 1.00 91.38 178 LYS A CA 1
ATOM 1400 C C . LYS A 1 178 ? -14.395 4.964 -3.376 1.00 91.38 178 LYS A C 1
ATOM 1402 O O . LYS A 1 178 ? -15.571 4.937 -3.031 1.00 91.38 178 LYS A O 1
ATOM 1407 N N . ILE A 1 179 ? -13.584 3.914 -3.252 1.00 89.62 179 ILE A N 1
ATOM 1408 C CA . ILE A 1 179 ? -14.021 2.597 -2.770 1.00 89.62 179 ILE A CA 1
ATOM 1409 C C . ILE A 1 179 ? -13.988 2.538 -1.239 1.00 89.62 179 ILE A C 1
ATOM 1411 O O . ILE A 1 179 ? -14.963 2.125 -0.623 1.00 89.62 179 ILE A O 1
ATOM 1415 N N . VAL A 1 180 ? -12.882 2.955 -0.621 1.00 85.50 180 VAL A N 1
ATOM 1416 C CA . VAL A 1 180 ? -12.620 2.774 0.815 1.00 85.50 180 VAL A CA 1
ATOM 1417 C C . VAL A 1 180 ? -13.390 3.778 1.673 1.00 85.50 180 VAL A C 1
ATOM 1419 O O . VAL A 1 180 ? -13.904 3.415 2.730 1.00 85.50 180 VAL A O 1
ATOM 1422 N N . MET A 1 181 ? -13.458 5.048 1.257 1.00 81.19 181 MET A N 1
ATOM 1423 C CA . MET A 1 181 ? -14.069 6.099 2.082 1.00 81.19 181 MET A CA 1
ATOM 1424 C C . MET A 1 181 ? -15.532 6.347 1.733 1.00 81.19 181 MET A C 1
ATOM 1426 O O . MET A 1 181 ? -16.341 6.556 2.639 1.00 81.19 181 MET A O 1
ATOM 1430 N N . PHE A 1 182 ? -15.862 6.328 0.439 1.00 84.50 182 PHE A N 1
ATOM 1431 C CA . PHE A 1 182 ? -17.196 6.686 -0.050 1.00 84.50 182 PHE A CA 1
ATOM 1432 C C . PHE A 1 182 ? -18.012 5.515 -0.601 1.00 84.50 182 PHE A C 1
ATOM 1434 O O . PHE A 1 182 ? -19.154 5.735 -0.995 1.00 84.50 182 PHE A O 1
ATOM 1441 N N . GLU A 1 183 ? -17.460 4.297 -0.620 1.00 85.25 183 GLU A N 1
ATOM 1442 C CA . GLU A 1 183 ? -18.179 3.072 -1.003 1.00 85.25 183 GLU A CA 1
ATOM 1443 C C . GLU A 1 183 ? -18.876 3.175 -2.373 1.00 85.25 183 GLU A C 1
ATOM 1445 O O . GLU A 1 183 ? -19.990 2.690 -2.579 1.00 85.25 183 GLU A O 1
ATOM 1450 N N . TYR A 1 184 ? -18.218 3.824 -3.339 1.00 88.62 184 TYR A N 1
ATOM 1451 C CA . TYR A 1 184 ? -18.745 3.965 -4.694 1.00 88.62 184 TYR A CA 1
ATOM 1452 C C . TYR A 1 184 ? -18.978 2.590 -5.327 1.00 88.62 184 TYR A C 1
ATOM 1454 O O . TYR A 1 184 ? -18.181 1.659 -5.177 1.00 88.62 184 TYR A O 1
ATOM 1462 N N . CYS A 1 185 ? -20.062 2.468 -6.097 1.00 88.38 185 CYS A N 1
ATOM 1463 C CA . CYS A 1 185 ? -20.329 1.247 -6.847 1.00 88.38 185 CYS A CA 1
ATOM 1464 C C . CYS A 1 185 ? -19.234 1.002 -7.901 1.00 88.38 185 CYS A C 1
ATOM 1466 O O . CYS A 1 185 ? -18.578 1.936 -8.374 1.00 88.38 185 CYS A O 1
ATOM 1468 N N . LYS A 1 186 ? -19.071 -0.258 -8.333 1.00 88.19 186 LYS A N 1
ATOM 1469 C CA . LYS A 1 186 ? -18.026 -0.646 -9.300 1.00 88.19 186 LYS A CA 1
ATOM 1470 C C . LYS A 1 186 ? -18.051 0.171 -10.595 1.00 88.19 186 LYS A C 1
ATOM 1472 O O . LYS A 1 186 ? -17.013 0.343 -11.212 1.00 88.19 186 LYS A O 1
ATOM 1477 N N . ILE A 1 187 ? -19.209 0.683 -11.010 1.00 91.38 187 ILE A N 1
ATOM 1478 C CA . ILE A 1 187 ? -19.324 1.503 -12.223 1.00 91.38 187 ILE A CA 1
ATOM 1479 C C . ILE A 1 187 ? -18.672 2.878 -12.011 1.00 91.38 187 ILE A C 1
ATOM 1481 O O . ILE A 1 187 ? -17.900 3.324 -12.855 1.00 91.38 187 ILE A O 1
ATOM 1485 N N . ALA A 1 188 ? -18.937 3.524 -10.871 1.00 91.56 188 ALA A N 1
ATOM 1486 C CA . ALA A 1 188 ? -18.419 4.854 -10.542 1.00 91.56 188 ALA A CA 1
ATOM 1487 C C . ALA A 1 188 ? -16.934 4.852 -10.127 1.00 91.56 188 ALA A C 1
ATOM 1489 O O . ALA A 1 188 ? -16.272 5.886 -10.199 1.00 91.56 188 ALA A O 1
ATOM 1490 N N . ALA A 1 189 ? -16.407 3.697 -9.716 1.00 93.44 189 ALA A N 1
ATOM 1491 C CA . ALA A 1 189 ? -15.005 3.494 -9.346 1.00 93.44 189 ALA A CA 1
ATOM 1492 C C . ALA A 1 189 ? -14.341 2.391 -10.189 1.00 93.44 189 ALA A C 1
ATOM 1494 O O . ALA A 1 189 ? -13.560 1.597 -9.672 1.00 93.44 189 ALA A O 1
ATOM 1495 N N . ARG A 1 190 ? -14.681 2.296 -11.484 1.00 95.12 190 ARG A N 1
ATOM 1496 C CA . ARG A 1 190 ? -14.298 1.160 -12.344 1.00 95.12 190 ARG A CA 1
ATOM 1497 C C . ARG A 1 190 ? -12.793 0.915 -12.404 1.00 95.12 190 ARG A C 1
ATOM 1499 O O . ARG A 1 190 ? -12.384 -0.240 -12.345 1.00 95.12 190 ARG A O 1
ATOM 1506 N N . ARG A 1 191 ? -11.990 1.978 -12.509 1.00 94.88 191 ARG A N 1
ATOM 1507 C CA . ARG A 1 191 ? -10.525 1.881 -12.581 1.00 94.88 191 ARG 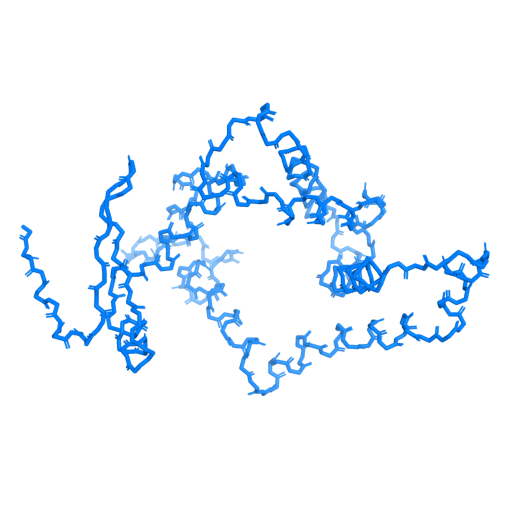A CA 1
ATOM 1508 C C . ARG A 1 191 ? -9.964 1.258 -11.301 1.00 94.88 191 ARG A C 1
ATOM 1510 O O . ARG A 1 191 ? -9.427 0.156 -11.366 1.00 94.88 191 ARG A O 1
ATOM 1517 N N . ALA A 1 192 ? -10.222 1.867 -10.141 1.00 94.12 192 ALA A N 1
ATOM 1518 C CA . ALA A 1 192 ? -9.816 1.293 -8.855 1.00 94.12 192 ALA A CA 1
ATOM 1519 C C . ALA A 1 192 ? -10.417 -0.094 -8.585 1.00 94.12 192 ALA A C 1
ATOM 1521 O O . ALA A 1 192 ? -9.753 -0.942 -7.999 1.00 94.12 192 ALA A O 1
ATOM 1522 N N . ALA A 1 193 ? -11.664 -0.355 -8.985 1.00 94.25 193 ALA A N 1
ATOM 1523 C CA . ALA A 1 193 ? -12.319 -1.634 -8.720 1.00 94.25 193 ALA A CA 1
ATOM 1524 C C . ALA A 1 193 ? -11.653 -2.773 -9.500 1.00 94.25 193 ALA A C 1
ATOM 1526 O O . ALA A 1 193 ? -11.366 -3.816 -8.916 1.00 94.25 193 ALA A O 1
ATOM 1527 N N . ASN A 1 194 ? -11.367 -2.553 -10.785 1.00 95.75 194 ASN A N 1
ATOM 1528 C CA . ASN A 1 194 ? -10.660 -3.521 -11.619 1.00 95.75 194 ASN A CA 1
ATOM 1529 C C . ASN A 1 194 ? -9.227 -3.734 -11.123 1.00 95.75 194 ASN A C 1
ATOM 1531 O O . ASN A 1 194 ? -8.789 -4.877 -11.007 1.00 95.75 194 ASN A O 1
ATOM 1535 N N . ALA A 1 195 ? -8.535 -2.649 -10.771 1.00 95.75 195 ALA A N 1
ATOM 1536 C CA . ALA A 1 195 ? -7.179 -2.715 -10.248 1.00 95.75 195 ALA A CA 1
ATOM 1537 C C . ALA A 1 195 ? -7.104 -3.494 -8.931 1.00 95.75 195 ALA A C 1
ATOM 1539 O O . ALA A 1 195 ? -6.295 -4.408 -8.784 1.00 95.75 195 ALA A O 1
ATOM 1540 N N . LYS A 1 196 ? -8.028 -3.222 -8.006 1.00 94.69 196 LYS A N 1
ATOM 1541 C CA . LYS A 1 196 ? -8.175 -3.971 -6.756 1.00 94.69 196 LYS A CA 1
ATOM 1542 C C . LYS A 1 196 ? -8.426 -5.458 -7.003 1.00 94.69 196 LYS A C 1
ATOM 1544 O O . LYS A 1 196 ? -7.773 -6.294 -6.383 1.00 94.69 196 LYS A O 1
ATOM 1549 N N . ASP A 1 197 ? -9.372 -5.791 -7.883 1.00 95.19 197 ASP A N 1
ATOM 1550 C CA . ASP A 1 197 ? -9.716 -7.182 -8.190 1.00 95.19 197 ASP A CA 1
ATOM 1551 C C . ASP A 1 197 ? -8.497 -7.918 -8.800 1.00 95.19 197 ASP A C 1
ATOM 1553 O O . ASP A 1 197 ? -8.238 -9.070 -8.438 1.00 95.19 197 ASP A O 1
ATOM 1557 N N . SER A 1 198 ? -7.699 -7.234 -9.634 1.00 95.69 198 SER A N 1
ATOM 1558 C CA . SER A 1 198 ? -6.431 -7.747 -10.174 1.00 95.69 198 SER A CA 1
ATOM 1559 C C . SER A 1 198 ? -5.386 -7.985 -9.077 1.00 95.69 198 SER A C 1
ATOM 1561 O O . SER A 1 198 ? -4.876 -9.097 -8.947 1.00 95.69 198 SER A O 1
ATOM 1563 N N . ILE A 1 199 ? -5.137 -6.993 -8.212 1.00 94.88 199 ILE A N 1
ATOM 1564 C CA . ILE A 1 199 ? -4.195 -7.112 -7.085 1.00 94.88 199 ILE A CA 1
ATOM 1565 C C . ILE A 1 199 ? -4.570 -8.300 -6.191 1.00 94.88 199 ILE A C 1
ATOM 1567 O O . ILE A 1 199 ? -3.719 -9.132 -5.882 1.00 94.88 199 ILE A O 1
ATOM 1571 N N . ILE A 1 200 ? -5.845 -8.430 -5.807 1.00 94.06 200 ILE A N 1
ATOM 1572 C CA . ILE A 1 200 ? -6.319 -9.547 -4.973 1.00 94.06 200 ILE A CA 1
ATOM 1573 C C . ILE A 1 200 ? -6.048 -10.893 -5.656 1.00 94.06 200 ILE A C 1
ATOM 1575 O O . ILE A 1 200 ? -5.607 -11.840 -4.999 1.00 94.06 200 ILE A O 1
ATOM 1579 N N . ALA A 1 201 ? -6.317 -10.999 -6.959 1.00 94.94 201 ALA A N 1
ATOM 1580 C CA . ALA A 1 201 ? -6.078 -12.225 -7.711 1.00 94.94 201 ALA A CA 1
ATOM 1581 C C . ALA A 1 201 ? -4.583 -12.580 -7.767 1.00 94.94 201 ALA A C 1
ATOM 1583 O O . ALA A 1 201 ? -4.229 -13.742 -7.549 1.00 94.94 201 ALA A O 1
ATOM 1584 N N . THR A 1 202 ? -3.717 -11.592 -7.998 1.00 94.69 202 THR A N 1
ATOM 1585 C CA . THR A 1 202 ? -2.257 -11.751 -8.021 1.00 94.69 202 THR A CA 1
ATOM 1586 C C . THR A 1 202 ? -1.726 -12.204 -6.669 1.00 94.69 202 THR A C 1
ATOM 1588 O O . THR A 1 202 ? -1.035 -13.218 -6.597 1.00 94.69 202 THR A O 1
ATOM 1591 N N . MET A 1 203 ? -2.111 -11.527 -5.584 1.00 92.31 203 MET A N 1
ATOM 1592 C CA . MET A 1 203 ? -1.654 -11.879 -4.236 1.00 92.31 203 MET A CA 1
ATOM 1593 C C . MET A 1 203 ? -2.142 -13.265 -3.816 1.00 92.31 203 MET A C 1
ATOM 1595 O O . MET A 1 203 ? -1.385 -14.029 -3.224 1.00 92.31 203 MET A O 1
ATOM 1599 N N . ARG A 1 204 ? -3.376 -13.641 -4.177 1.00 91.88 204 ARG A N 1
ATOM 1600 C CA . ARG A 1 204 ? -3.888 -14.993 -3.917 1.00 91.88 204 ARG A CA 1
ATOM 1601 C C . ARG A 1 204 ? -3.048 -16.058 -4.617 1.00 91.88 204 ARG A C 1
ATOM 1603 O O . ARG A 1 204 ? -2.713 -17.051 -3.984 1.00 91.88 204 ARG A O 1
ATOM 1610 N N . LYS A 1 205 ? -2.706 -15.849 -5.892 1.00 92.88 205 LYS A N 1
ATOM 1611 C CA . LYS A 1 205 ? -1.836 -16.768 -6.637 1.00 92.88 205 LYS A CA 1
ATOM 1612 C C . LYS A 1 205 ? -0.444 -16.832 -6.018 1.00 92.88 205 LYS A C 1
ATOM 1614 O O . LYS A 1 205 ? 0.058 -17.924 -5.815 1.00 92.88 205 LYS A O 1
ATOM 1619 N N . HIS A 1 206 ? 0.135 -15.684 -5.673 1.00 90.19 206 HIS A N 1
ATOM 1620 C CA . HIS A 1 206 ? 1.469 -15.605 -5.083 1.00 90.19 206 HIS A CA 1
ATOM 1621 C C . HIS A 1 206 ? 1.561 -16.360 -3.748 1.00 90.19 206 HIS A C 1
ATOM 1623 O O . HIS A 1 206 ? 2.473 -17.155 -3.569 1.00 90.19 206 HIS A O 1
ATOM 1629 N N . ILE A 1 207 ? 0.577 -16.194 -2.858 1.00 88.31 207 ILE A N 1
ATOM 1630 C CA . ILE A 1 207 ? 0.510 -16.911 -1.569 1.00 88.31 207 ILE A CA 1
ATOM 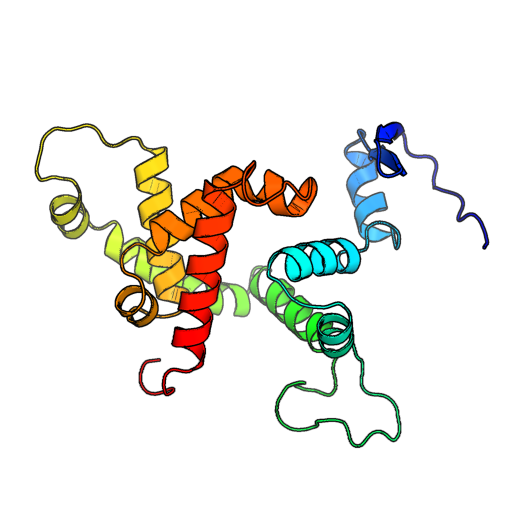1631 C C . ILE A 1 207 ? 0.304 -18.424 -1.761 1.00 88.31 207 ILE A C 1
ATOM 1633 O O . ILE A 1 207 ? 0.717 -19.218 -0.922 1.00 88.31 207 ILE A O 1
ATOM 1637 N N . GLN A 1 208 ? -0.371 -18.834 -2.838 1.00 88.25 208 GLN A N 1
ATOM 1638 C CA . GLN A 1 208 ? -0.611 -20.245 -3.161 1.00 88.25 208 GLN A CA 1
ATOM 1639 C C . GLN A 1 208 ? 0.565 -20.910 -3.888 1.00 88.25 208 GLN A C 1
ATOM 1641 O O . GLN A 1 208 ? 0.559 -22.133 -4.043 1.00 88.25 208 GLN A O 1
ATOM 1646 N N . SER A 1 209 ? 1.550 -20.135 -4.348 1.00 82.62 209 SER A N 1
ATOM 1647 C CA . SER A 1 209 ? 2.761 -20.672 -4.960 1.00 82.62 209 SER A CA 1
ATOM 1648 C C . SER A 1 209 ? 3.643 -21.352 -3.899 1.00 82.62 209 SER A C 1
ATOM 1650 O O . SER A 1 209 ? 3.705 -20.870 -2.769 1.00 82.62 209 SER A O 1
ATOM 1652 N N . PRO A 1 210 ? 4.331 -22.462 -4.227 1.00 73.62 210 PRO A N 1
ATOM 1653 C CA . PRO A 1 210 ? 5.239 -23.132 -3.295 1.00 73.62 210 PRO A CA 1
ATOM 1654 C C . PRO A 1 210 ? 6.345 -22.187 -2.797 1.00 73.62 210 PRO A C 1
ATOM 1656 O O . PRO A 1 210 ? 6.853 -21.381 -3.574 1.00 73.62 210 PRO A O 1
ATOM 1659 N N . GLU A 1 211 ? 6.749 -22.332 -1.530 1.00 61.44 211 GLU A N 1
ATOM 1660 C CA . GLU A 1 211 ? 7.743 -21.495 -0.825 1.00 61.44 211 GLU A CA 1
ATOM 1661 C C . GLU A 1 211 ? 9.150 -21.455 -1.467 1.00 61.44 211 GLU A C 1
ATOM 1663 O O . GLU A 1 211 ? 9.989 -20.675 -1.033 1.00 61.44 211 GLU A O 1
ATOM 1668 N N . GLU A 1 212 ? 9.428 -22.234 -2.519 1.00 45.34 212 GLU A N 1
ATOM 1669 C CA . GLU A 1 212 ? 10.755 -22.356 -3.159 1.00 45.34 212 GLU A CA 1
ATOM 1670 C C . GLU A 1 212 ? 11.221 -21.114 -3.953 1.00 45.34 212 GLU A C 1
ATOM 1672 O O . GLU A 1 212 ? 12.227 -21.168 -4.659 1.00 45.34 212 GLU A O 1
ATOM 1677 N N . LEU A 1 213 ? 10.508 -19.990 -3.862 1.00 40.62 213 LEU A N 1
ATOM 1678 C CA . LEU A 1 213 ? 10.814 -18.757 -4.593 1.00 40.62 213 LEU A CA 1
ATOM 1679 C C . LEU A 1 213 ? 11.197 -17.560 -3.697 1.00 40.62 213 LEU A C 1
ATOM 1681 O O . LEU A 1 213 ? 11.298 -16.443 -4.216 1.00 40.62 213 LEU A O 1
ATOM 1685 N N . PHE A 1 214 ? 11.415 -17.779 -2.395 1.00 40.34 214 PHE A N 1
ATOM 1686 C CA . PHE A 1 214 ? 11.868 -16.755 -1.440 1.00 40.34 214 PHE A CA 1
ATOM 1687 C C . PHE A 1 214 ? 13.356 -16.880 -1.097 1.00 40.34 214 PHE A C 1
ATOM 1689 O O . PHE A 1 214 ? 13.804 -18.000 -0.764 1.00 40.34 214 PHE A O 1
#